Protein AF-A0A656JN24-F1 (afdb_monomer_lite)

Sequence (278 aa):
GPDAAATFRAQRTQPPQVQRGPAQLLDYTSVTLDRSLAAYKAGDREQAYDLSVAAYLEGFELVESSLDNVDANVRKDTEKSLMAYRQSLQDSLPIPQVEQKLGVAKAKLKESTGLLGSDGLSLSLSYISGLLILLREGLEAILVLAAILAFLRNTGQQSAVRSVNVGWGLALLAGLGTWALAAYVIDVSGAQRELLEGATALFASVMVLWLGVWMHDRRHAAAWQDYVKSSLVGGGGRFGFAVLAFFSVYRELFEVILFYETLWLQAGPAGHNAVLAG

Organism: NCBI:txid1194405

Radius of gyration: 29.92 Å; chains: 1; bounding box: 68×41×82 Å

InterPro domains:
  IPR004923 Iron permease FTR1/Fip1/EfeU [PF03239] (131-259)
  IPR004923 Iron permease FTR1/Fip1/EfeU [PTHR31632] (129-270)

Secondary structure (DSSP, 8-state):
-HHHHHHHHHTTSS-------HHHHHHHHHHHHHHHHHHHHTT-HHHHHHHHHHHIIIIIHHHHHHHHHHHHHHHHHHHHHHHHHHHHHHTT--HHHHHHHHHHHHHHHHHHHHHHS-THHHHHHHHHHHHHHHHHHHHHHHHHHHHHHHHHHHTT-HHHHHHHHHHHHHHHHHHHHHHHHHHHHHTS-TTTHHHHHHHHHHHHHHHHHHHHHHHHHTT-HHHHHHHHHHHHHSS-HHHHHHHHHHHHHHHHHHHHHHHHHHHHHHHHHHHHHHHTT-

pLDDT: mean 72.73, std 16.94, range [36.62, 96.69]

Structure (mmCIF, N/CA/C/O backbone):
data_AF-A0A656JN24-F1
#
_entry.id   AF-A0A656JN24-F1
#
loop_
_atom_site.group_PDB
_atom_site.id
_atom_site.type_symbol
_atom_site.label_atom_id
_atom_site.label_alt_id
_atom_site.label_comp_id
_atom_site.label_asym_id
_atom_site.label_entity_id
_atom_site.label_seq_id
_atom_site.pdbx_PDB_ins_code
_atom_site.Cartn_x
_atom_site.Cartn_y
_atom_site.Cartn_z
_atom_site.occupancy
_atom_site.B_iso_or_equiv
_atom_site.auth_seq_id
_atom_site.auth_comp_id
_atom_site.auth_asym_id
_atom_site.auth_atom_id
_atom_site.pdbx_PDB_model_num
ATOM 1 N N . GLY A 1 1 ? -23.419 -16.699 -32.968 1.00 53.28 1 GLY A N 1
ATOM 2 C CA . GLY A 1 1 ? -24.595 -15.888 -33.342 1.00 53.28 1 GLY A CA 1
ATOM 3 C C . GLY A 1 1 ? -24.198 -14.431 -33.515 1.00 53.28 1 GLY A C 1
ATOM 4 O O . GLY A 1 1 ? -23.121 -14.073 -33.042 1.00 53.28 1 GLY A O 1
ATOM 5 N N . PRO A 1 2 ? -25.023 -13.609 -34.183 1.00 59.53 2 PRO A N 1
ATOM 6 C CA . PRO A 1 2 ? -24.749 -12.184 -34.412 1.00 59.53 2 PRO A CA 1
ATOM 7 C C . PRO A 1 2 ? -24.470 -11.404 -33.113 1.00 59.53 2 PRO A C 1
ATOM 9 O O . PRO A 1 2 ? -23.595 -10.541 -33.116 1.00 59.53 2 PRO A O 1
ATOM 12 N N . ASP A 1 3 ? -25.077 -11.805 -31.991 1.00 54.97 3 ASP A N 1
ATOM 13 C CA . ASP A 1 3 ? -24.826 -11.217 -30.664 1.00 54.97 3 ASP A CA 1
ATOM 14 C C . ASP A 1 3 ? -23.417 -11.503 -30.126 1.00 54.97 3 ASP A C 1
ATOM 16 O O . ASP A 1 3 ? -22.762 -10.609 -29.597 1.00 54.97 3 ASP A O 1
ATOM 20 N N . ALA A 1 4 ? -22.882 -12.706 -30.363 1.00 54.09 4 ALA A N 1
ATOM 21 C CA . ALA A 1 4 ? -21.515 -13.064 -29.972 1.00 54.09 4 ALA A CA 1
ATOM 22 C C . ALA A 1 4 ? -20.458 -12.269 -30.766 1.00 54.09 4 ALA A C 1
ATOM 24 O O . ALA A 1 4 ? -19.381 -11.961 -30.261 1.00 54.09 4 ALA A O 1
ATOM 25 N N . ALA A 1 5 ? -20.772 -11.900 -32.013 1.00 55.66 5 ALA A N 1
ATOM 26 C CA . ALA A 1 5 ? -19.913 -11.060 -32.848 1.00 55.66 5 ALA A CA 1
ATOM 27 C C . ALA A 1 5 ? -20.020 -9.562 -32.500 1.00 55.66 5 ALA A C 1
ATOM 29 O O . ALA A 1 5 ? -19.140 -8.780 -32.877 1.00 55.66 5 ALA A O 1
ATOM 30 N N . ALA A 1 6 ? -21.090 -9.146 -31.815 1.00 58.38 6 ALA A N 1
ATOM 31 C CA . ALA A 1 6 ? -21.261 -7.795 -31.289 1.00 58.38 6 ALA A CA 1
ATOM 32 C C . ALA A 1 6 ? -20.510 -7.621 -29.958 1.00 58.38 6 ALA A C 1
ATOM 34 O O . ALA A 1 6 ? -19.746 -6.666 -29.821 1.00 58.38 6 ALA A O 1
ATOM 35 N N . THR A 1 7 ? -20.603 -8.589 -29.037 1.00 57.22 7 THR A N 1
ATOM 36 C CA . THR A 1 7 ? -19.807 -8.608 -27.794 1.00 57.22 7 THR A CA 1
ATOM 37 C C . THR A 1 7 ? -18.305 -8.693 -28.068 1.00 57.22 7 THR A C 1
ATOM 39 O O . THR A 1 7 ? -17.522 -7.995 -27.429 1.00 57.22 7 THR A O 1
ATOM 42 N N . PHE A 1 8 ? -17.890 -9.465 -29.078 1.00 54.75 8 PHE A N 1
ATOM 43 C CA . PHE A 1 8 ? -16.479 -9.565 -29.472 1.00 54.75 8 PHE A CA 1
ATOM 44 C C . PHE A 1 8 ? -15.935 -8.277 -30.123 1.00 54.75 8 PHE A C 1
ATOM 46 O O . PHE A 1 8 ? -14.749 -7.974 -30.013 1.00 54.75 8 PHE A O 1
ATOM 53 N N . ARG A 1 9 ? -16.791 -7.481 -30.785 1.00 58.03 9 ARG A N 1
ATOM 54 C CA . ARG A 1 9 ? -16.420 -6.150 -31.306 1.00 58.03 9 ARG A CA 1
ATOM 55 C C . ARG A 1 9 ? -16.372 -5.091 -30.205 1.00 58.03 9 ARG A C 1
ATOM 57 O O . ARG A 1 9 ? -15.434 -4.303 -30.203 1.00 58.03 9 ARG A O 1
ATOM 64 N N . ALA A 1 10 ? -17.302 -5.127 -29.250 1.00 54.69 10 ALA A N 1
ATOM 65 C CA . ALA A 1 10 ? -17.302 -4.237 -28.087 1.00 54.69 10 ALA A CA 1
ATOM 66 C C . ALA A 1 10 ? -16.058 -4.431 -27.194 1.00 54.69 10 ALA A C 1
ATOM 68 O O . ALA A 1 10 ? -15.496 -3.457 -26.700 1.00 54.69 10 ALA A O 1
ATOM 69 N N . GLN A 1 11 ? -15.562 -5.669 -27.063 1.00 50.88 11 GLN A N 1
ATOM 70 C CA . GLN A 1 11 ? -14.307 -5.972 -26.356 1.00 50.88 11 GLN A CA 1
ATOM 71 C C . GLN A 1 11 ? -13.037 -5.519 -27.101 1.00 50.88 11 GLN A C 1
ATOM 73 O O . GLN A 1 11 ? -11.986 -5.393 -26.484 1.00 50.88 11 GLN A O 1
ATOM 78 N N . ARG A 1 12 ? -13.102 -5.260 -28.415 1.00 53.75 12 ARG A N 1
ATOM 79 C CA . ARG A 1 12 ? -11.956 -4.764 -29.205 1.00 53.75 12 ARG A CA 1
ATOM 80 C C . ARG A 1 12 ? -11.854 -3.240 -29.252 1.0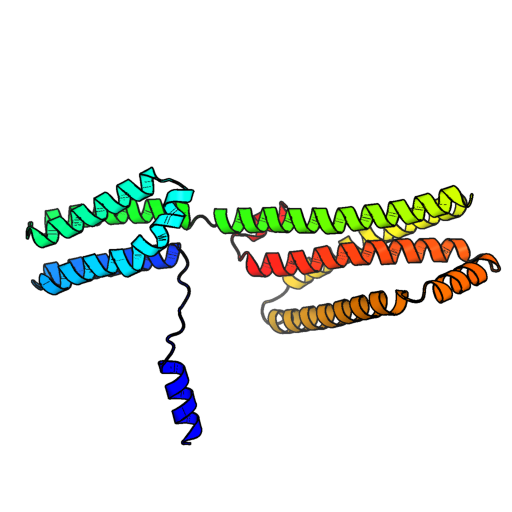0 53.75 12 ARG A C 1
ATOM 82 O O . ARG A 1 12 ? -10.783 -2.724 -29.547 1.00 53.75 12 ARG A O 1
ATOM 89 N N . THR A 1 13 ? -12.944 -2.522 -28.981 1.00 46.09 13 THR A N 1
ATOM 90 C CA . THR A 1 13 ? -12.983 -1.048 -29.001 1.00 46.09 13 THR A CA 1
ATOM 9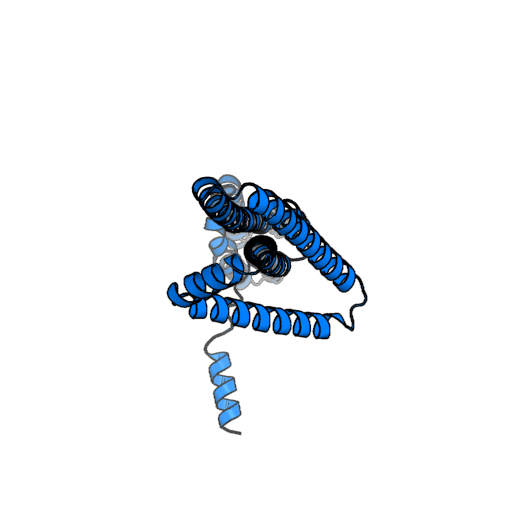1 C C . THR A 1 13 ? -12.461 -0.394 -27.724 1.00 46.09 13 THR A C 1
ATOM 93 O O . THR A 1 13 ? -12.215 0.807 -27.711 1.00 46.09 13 THR A O 1
ATOM 96 N N . GLN A 1 14 ? -12.253 -1.174 -26.665 1.00 46.44 14 GLN A N 1
ATOM 97 C CA . GLN A 1 14 ? -11.514 -0.766 -25.477 1.00 46.44 14 GLN A CA 1
ATOM 98 C C . GLN A 1 14 ? -10.500 -1.873 -25.197 1.00 46.44 1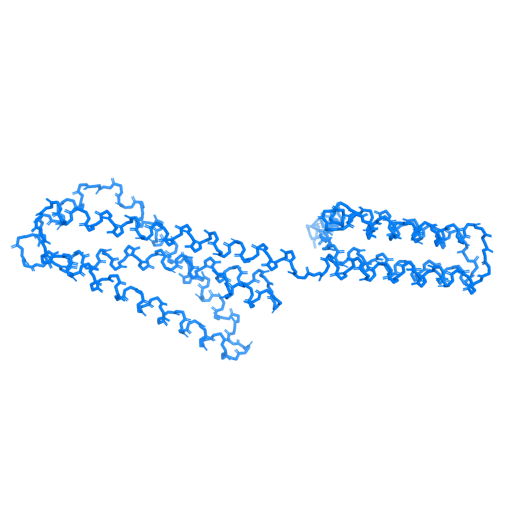4 GLN A C 1
ATOM 100 O O . GLN A 1 14 ? -10.871 -2.866 -24.568 1.00 46.44 14 GLN A O 1
ATOM 105 N N . PRO A 1 15 ? -9.250 -1.778 -25.696 1.00 40.03 15 PRO A N 1
ATOM 106 C CA . PRO A 1 15 ? -8.214 -2.661 -25.187 1.00 40.03 15 PRO A CA 1
ATOM 107 C C . PRO A 1 15 ? -8.239 -2.519 -23.661 1.00 40.03 15 PRO A C 1
ATOM 109 O O . PRO A 1 15 ? -8.330 -1.381 -23.187 1.00 40.03 15 PRO A O 1
ATOM 112 N N . PRO A 1 16 ? -8.227 -3.620 -22.885 1.00 36.62 16 PRO A N 1
ATOM 113 C CA . PRO A 1 16 ? -8.064 -3.507 -21.450 1.00 36.62 16 PRO A CA 1
ATOM 114 C C . PRO A 1 16 ? -6.806 -2.671 -21.256 1.00 36.62 16 PRO A C 1
ATOM 116 O O . PRO A 1 16 ? -5.714 -3.084 -21.650 1.00 36.62 16 PRO A O 1
ATOM 119 N N . GLN A 1 17 ? -6.979 -1.452 -20.749 1.00 41.25 17 GLN A N 1
ATOM 120 C CA . GLN A 1 17 ? -5.891 -0.664 -20.208 1.00 41.25 17 GLN A CA 1
ATOM 121 C C . GLN A 1 17 ? -5.408 -1.493 -19.028 1.00 41.25 17 GLN A C 1
ATOM 123 O O . GLN A 1 17 ? -5.900 -1.356 -17.912 1.00 41.25 17 GLN A O 1
ATOM 128 N N . VAL A 1 18 ? -4.534 -2.459 -19.314 1.00 41.84 18 VAL A N 1
ATOM 129 C CA . VAL A 1 18 ? -3.740 -3.137 -18.309 1.00 41.84 18 VAL A CA 1
ATOM 130 C C . VAL A 1 18 ? -2.998 -1.982 -17.672 1.00 41.84 18 VAL A C 1
ATOM 132 O O . VAL A 1 18 ? -2.089 -1.431 -18.291 1.00 41.84 18 VAL A O 1
ATOM 135 N N . GLN A 1 19 ? -3.488 -1.522 -16.521 1.00 47.41 19 GLN A N 1
ATOM 136 C CA . GLN A 1 19 ? -2.814 -0.529 -15.704 1.00 47.41 19 GLN A CA 1
ATOM 137 C C . GLN A 1 19 ? -1.487 -1.171 -15.334 1.00 47.41 19 GLN A C 1
ATOM 139 O O . GLN A 1 19 ? -1.395 -1.965 -14.400 1.00 47.41 19 GLN A O 1
ATOM 144 N N . ARG A 1 20 ? -0.480 -0.937 -16.173 1.00 56.41 20 ARG A N 1
ATOM 145 C CA . ARG A 1 20 ? 0.857 -1.451 -15.954 1.00 56.41 20 ARG A CA 1
ATOM 146 C C . ARG A 1 20 ? 1.366 -0.718 -14.731 1.00 56.41 20 ARG A C 1
ATOM 148 O O . ARG A 1 20 ? 1.467 0.507 -14.744 1.00 56.41 20 ARG A O 1
ATOM 155 N N . GLY A 1 21 ? 1.647 -1.463 -13.668 1.00 66.81 21 GLY A N 1
ATOM 156 C CA . GLY A 1 21 ? 2.309 -0.887 -12.505 1.00 66.81 21 GLY A CA 1
ATOM 157 C C . GLY A 1 21 ? 3.652 -0.257 -12.912 1.00 66.81 21 GLY A C 1
ATOM 158 O O . GLY A 1 21 ? 4.212 -0.636 -13.947 1.00 66.81 21 GLY A O 1
ATOM 159 N N . PRO A 1 22 ? 4.219 0.653 -12.105 1.00 74.00 22 PRO A N 1
ATOM 160 C CA . PRO A 1 22 ? 5.473 1.332 -12.436 1.00 74.00 22 PRO A CA 1
ATOM 161 C C . PRO A 1 22 ? 6.617 0.373 -12.810 1.00 74.00 22 PRO A C 1
ATOM 163 O O . PRO A 1 22 ? 7.353 0.614 -13.764 1.00 74.00 22 PRO A O 1
ATOM 166 N N . ALA A 1 23 ? 6.709 -0.780 -12.138 1.00 74.94 23 ALA A N 1
ATOM 167 C CA . ALA A 1 23 ? 7.675 -1.828 -12.468 1.00 74.94 23 ALA A CA 1
ATOM 168 C C . ALA A 1 23 ? 7.433 -2.473 -13.849 1.00 74.94 23 ALA A C 1
ATOM 170 O O . ALA A 1 23 ? 8.383 -2.745 -14.578 1.00 74.94 23 ALA A O 1
ATOM 171 N N . GLN A 1 24 ? 6.173 -2.680 -14.245 1.00 78.88 24 GLN A N 1
ATOM 172 C CA . GLN A 1 24 ? 5.823 -3.241 -15.557 1.00 78.88 24 GLN A CA 1
ATOM 173 C C . GLN A 1 24 ? 6.081 -2.242 -16.696 1.00 78.88 24 GLN A C 1
ATOM 175 O O . GLN A 1 24 ? 6.418 -2.648 -17.806 1.00 78.88 24 GLN A O 1
ATOM 180 N N . LEU A 1 25 ? 5.944 -0.938 -16.435 1.00 85.00 25 LEU A N 1
ATOM 181 C CA . LEU A 1 25 ? 6.285 0.127 -17.386 1.00 85.00 25 LEU A CA 1
ATOM 182 C C . LEU A 1 25 ? 7.802 0.227 -17.609 1.00 85.00 25 LEU A C 1
ATOM 184 O O . LEU A 1 25 ? 8.261 0.356 -18.748 1.00 85.00 25 LEU A O 1
ATOM 188 N N . LEU A 1 26 ? 8.592 0.089 -16.542 1.00 88.38 26 LEU A N 1
ATOM 189 C CA . LEU A 1 26 ? 10.053 0.031 -16.631 1.00 88.38 26 LEU A CA 1
ATOM 190 C C . LEU A 1 26 ? 10.547 -1.250 -17.322 1.00 88.38 26 LEU A C 1
ATOM 192 O O . LEU A 1 26 ? 11.466 -1.185 -18.142 1.00 88.38 26 LEU A O 1
ATOM 196 N N . ASP A 1 27 ? 9.908 -2.394 -17.068 1.00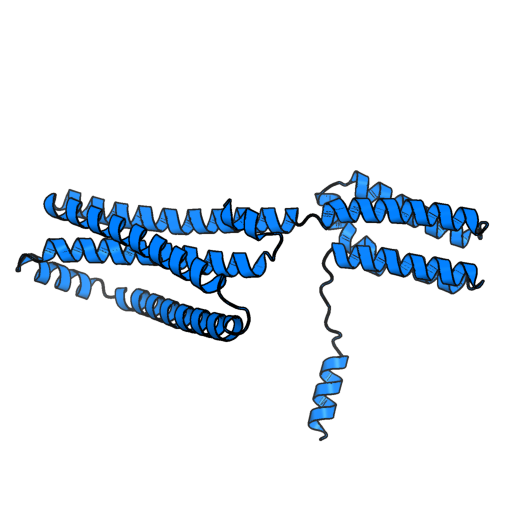 86.75 27 ASP A N 1
ATOM 197 C CA . ASP A 1 27 ? 10.196 -3.644 -17.782 1.00 86.75 27 ASP A CA 1
ATOM 198 C C . ASP A 1 27 ? 9.865 -3.528 -19.279 1.00 86.75 27 ASP A C 1
ATOM 200 O O . ASP A 1 27 ? 10.704 -3.826 -20.132 1.00 86.75 27 ASP A O 1
ATOM 204 N N . TYR A 1 28 ? 8.697 -2.964 -19.615 1.00 88.88 28 TYR A N 1
ATOM 205 C CA . TYR A 1 28 ? 8.325 -2.652 -20.998 1.00 88.88 28 TYR A CA 1
ATOM 206 C C . TYR A 1 28 ? 9.366 -1.761 -21.689 1.00 88.88 28 TYR A C 1
ATOM 208 O O . TYR A 1 28 ? 9.756 -2.036 -22.828 1.00 88.88 28 TYR A O 1
ATOM 216 N N . THR A 1 29 ? 9.855 -0.731 -20.993 1.00 93.50 29 THR A N 1
ATOM 217 C CA . THR A 1 29 ? 10.916 0.155 -21.492 1.00 93.50 29 THR A CA 1
ATOM 218 C C . THR A 1 29 ? 12.174 -0.649 -21.820 1.00 93.50 29 THR A C 1
ATOM 220 O O . THR A 1 29 ? 12.682 -0.583 -22.937 1.00 93.50 29 THR A O 1
ATOM 223 N N . SER A 1 30 ? 12.649 -1.464 -20.873 1.00 93.50 30 SER A N 1
ATOM 224 C CA . SER A 1 30 ? 13.850 -2.294 -21.021 1.00 93.50 30 SER A CA 1
ATOM 225 C C . SER A 1 30 ? 13.754 -3.254 -22.216 1.00 93.50 30 SER A C 1
ATOM 227 O O . SER A 1 30 ? 14.655 -3.291 -23.058 1.00 93.50 30 SER A O 1
ATOM 229 N N . VAL A 1 31 ? 12.633 -3.971 -22.344 1.00 93.31 31 VAL A N 1
ATOM 230 C CA . VAL A 1 31 ? 12.389 -4.924 -23.442 1.00 93.31 31 VAL A CA 1
ATOM 231 C C . VAL A 1 31 ? 12.307 -4.218 -24.796 1.00 93.31 31 VAL A C 1
ATOM 233 O O . VAL A 1 31 ? 12.819 -4.720 -25.800 1.00 93.31 31 VAL A O 1
ATOM 236 N N . THR A 1 32 ? 11.674 -3.047 -24.852 1.00 93.31 32 THR A N 1
ATOM 237 C CA . THR A 1 32 ? 11.525 -2.288 -26.102 1.00 93.31 32 THR A CA 1
ATOM 238 C C . THR A 1 32 ? 12.869 -1.735 -26.578 1.00 93.31 32 THR A C 1
ATOM 240 O O . THR A 1 32 ? 13.158 -1.767 -27.776 1.00 93.31 32 THR A O 1
ATOM 243 N N . LEU A 1 33 ? 13.751 -1.334 -25.658 1.00 95.75 33 LEU A N 1
ATOM 244 C CA . LEU A 1 33 ? 15.115 -0.927 -25.998 1.00 95.75 33 LEU A CA 1
ATOM 245 C C . LEU A 1 33 ? 15.979 -2.090 -26.522 1.00 95.75 33 LEU A C 1
ATOM 247 O O . LEU A 1 33 ? 16.803 -1.887 -27.415 1.00 95.75 33 LEU A O 1
ATOM 251 N N . ASP A 1 34 ? 15.770 -3.317 -26.035 1.00 95.88 34 ASP A N 1
ATOM 252 C CA . ASP A 1 34 ? 16.443 -4.499 -26.593 1.00 95.88 34 ASP A CA 1
ATOM 253 C C . ASP A 1 34 ? 16.011 -4.756 -28.047 1.00 95.88 34 ASP A C 1
ATOM 255 O O . ASP A 1 34 ? 16.847 -5.067 -28.902 1.00 95.88 34 ASP A O 1
ATOM 259 N N . ARG A 1 35 ? 14.721 -4.555 -28.361 1.00 95.12 35 ARG A N 1
ATOM 260 C CA . ARG A 1 35 ? 14.211 -4.622 -29.744 1.00 95.12 35 ARG A CA 1
ATOM 261 C C . ARG A 1 35 ? 14.795 -3.514 -30.617 1.00 95.12 35 ARG A C 1
ATOM 263 O O . ARG A 1 35 ? 15.192 -3.790 -31.745 1.00 95.12 35 ARG A O 1
ATOM 270 N N . SER A 1 36 ? 14.905 -2.297 -30.081 1.00 95.94 36 SER A N 1
ATOM 271 C CA . SER A 1 36 ? 15.560 -1.163 -30.747 1.00 95.94 36 SER A CA 1
ATOM 272 C C . SER A 1 36 ? 16.998 -1.506 -31.155 1.00 95.94 36 SER A C 1
ATOM 274 O O . SER A 1 36 ? 17.385 -1.332 -32.310 1.00 95.94 36 SER A O 1
ATOM 276 N N . LEU A 1 37 ? 17.791 -2.085 -30.245 1.00 95.75 37 LEU A N 1
ATOM 277 C CA . LEU A 1 37 ? 19.155 -2.514 -30.564 1.00 95.75 37 LEU A CA 1
ATOM 278 C C . LEU A 1 37 ? 19.190 -3.649 -31.597 1.00 95.75 37 LEU A C 1
ATOM 280 O O . LEU A 1 37 ? 20.076 -3.666 -32.452 1.00 95.75 37 LEU A O 1
ATOM 284 N N . ALA A 1 38 ? 18.257 -4.599 -31.528 1.00 95.62 38 ALA A N 1
ATOM 285 C CA . ALA A 1 38 ? 18.168 -5.680 -32.506 1.00 95.62 38 ALA A CA 1
ATOM 286 C C . ALA A 1 38 ? 17.874 -5.149 -33.922 1.00 95.62 38 ALA A C 1
ATOM 288 O O . ALA A 1 38 ? 18.559 -5.549 -34.864 1.00 95.62 38 ALA A O 1
ATOM 289 N N . ALA A 1 39 ? 16.936 -4.205 -34.059 1.00 94.19 39 ALA A N 1
ATOM 290 C CA . ALA A 1 39 ? 16.648 -3.522 -35.323 1.00 94.19 39 ALA A CA 1
ATOM 291 C C . ALA A 1 39 ? 17.882 -2.764 -35.845 1.00 94.19 39 ALA A C 1
ATOM 293 O O . ALA A 1 39 ? 18.264 -2.913 -37.006 1.00 94.19 39 ALA A O 1
ATOM 294 N N . TYR A 1 40 ? 18.599 -2.067 -34.956 1.00 93.69 40 TYR A N 1
ATOM 295 C CA . TYR A 1 40 ? 19.824 -1.350 -35.316 1.00 93.69 40 TYR A CA 1
ATOM 296 C C . TYR A 1 40 ? 20.916 -2.290 -35.854 1.00 93.69 40 TYR A C 1
ATOM 298 O O . TYR A 1 40 ? 21.569 -1.989 -36.854 1.00 93.69 40 TYR A O 1
ATOM 306 N N . LYS A 1 41 ? 21.091 -3.464 -35.231 1.00 93.50 41 LYS A N 1
ATOM 307 C CA . LYS A 1 41 ? 22.024 -4.510 -35.691 1.00 93.50 41 LYS A CA 1
ATOM 308 C C . LYS A 1 41 ? 21.608 -5.142 -37.017 1.00 93.50 41 LYS A C 1
ATOM 310 O O . LYS A 1 41 ? 22.477 -5.543 -37.785 1.00 93.50 41 LYS A O 1
ATOM 315 N N . ALA A 1 42 ? 20.306 -5.227 -37.282 1.00 93.81 42 ALA A N 1
ATOM 316 C CA . ALA A 1 42 ? 19.764 -5.697 -38.555 1.00 93.81 42 ALA A CA 1
ATOM 317 C C . ALA A 1 42 ? 19.912 -4.663 -39.690 1.00 93.81 42 ALA A C 1
ATOM 319 O O . ALA A 1 42 ? 19.627 -4.978 -40.843 1.00 93.81 42 ALA A O 1
ATOM 320 N N . GLY A 1 43 ? 20.379 -3.447 -39.381 1.00 91.62 43 GLY A N 1
ATOM 321 C CA . GLY A 1 43 ? 20.531 -2.350 -40.335 1.00 91.62 43 GLY A CA 1
ATOM 322 C C . GLY A 1 43 ? 19.278 -1.486 -40.497 1.00 91.62 43 GLY A C 1
ATOM 323 O O . GLY A 1 43 ? 19.323 -0.507 -41.241 1.00 91.62 43 GLY A O 1
ATOM 324 N N . ASP A 1 44 ? 18.193 -1.797 -39.783 1.00 93.50 44 ASP A N 1
ATOM 325 C CA . ASP A 1 44 ? 16.950 -1.026 -39.795 1.00 93.50 44 ASP A CA 1
ATOM 326 C C . ASP A 1 44 ? 17.035 0.131 -38.787 1.00 93.50 44 ASP A C 1
ATOM 328 O O . ASP A 1 44 ? 16.702 0.012 -37.603 1.00 93.50 44 ASP A O 1
ATOM 332 N N . ARG A 1 45 ? 17.579 1.259 -39.257 1.00 90.50 45 ARG A N 1
ATOM 333 C CA . ARG A 1 45 ? 17.843 2.437 -38.416 1.00 90.50 45 ARG A CA 1
ATOM 334 C C . ARG A 1 45 ? 16.584 3.209 -38.041 1.00 90.50 45 ARG A C 1
ATOM 336 O O . ARG A 1 45 ? 16.546 3.779 -36.954 1.00 90.50 45 ARG A O 1
ATOM 343 N N . GLU A 1 46 ? 15.590 3.232 -38.922 1.00 91.31 46 GLU A N 1
ATOM 344 C CA . GLU A 1 46 ? 14.324 3.932 -38.691 1.00 91.31 46 GLU A CA 1
ATOM 345 C C . GLU A 1 46 ? 13.539 3.220 -37.588 1.00 91.31 46 GLU A C 1
ATOM 347 O O . GLU A 1 46 ? 13.241 3.818 -36.556 1.00 91.31 46 GLU A O 1
ATOM 352 N N . GLN A 1 47 ? 13.363 1.900 -37.717 1.00 92.25 47 GLN A N 1
ATOM 353 C CA . GLN A 1 47 ? 12.685 1.105 -36.697 1.00 92.25 47 GLN A CA 1
ATOM 354 C C . GLN A 1 47 ? 13.418 1.130 -35.349 1.00 92.25 47 GLN A C 1
ATOM 356 O O . GLN A 1 47 ? 12.776 1.180 -34.298 1.00 92.25 47 GLN A O 1
ATOM 361 N N . ALA A 1 48 ? 14.755 1.108 -35.349 1.00 92.44 48 ALA A N 1
ATOM 362 C CA . ALA A 1 48 ? 15.532 1.244 -34.119 1.00 92.44 48 ALA A CA 1
ATOM 363 C C . ALA A 1 48 ? 15.241 2.572 -33.408 1.00 92.44 48 ALA A C 1
ATOM 365 O O . ALA A 1 48 ? 14.975 2.600 -32.205 1.00 92.44 48 ALA A O 1
ATOM 366 N N . TYR A 1 49 ? 15.257 3.678 -34.154 1.00 93.75 49 TYR A N 1
ATOM 367 C CA . TYR A 1 49 ? 14.970 4.991 -33.595 1.00 93.75 49 TYR A CA 1
ATOM 368 C C . TYR A 1 49 ? 13.542 5.065 -33.040 1.00 93.75 49 TYR A C 1
ATOM 370 O O . TYR A 1 49 ? 13.371 5.447 -31.879 1.00 93.75 49 TYR A O 1
ATOM 378 N N . ASP A 1 50 ? 12.545 4.611 -33.799 1.00 94.00 50 ASP A N 1
ATOM 379 C CA . ASP A 1 50 ? 11.136 4.629 -33.391 1.00 94.00 50 ASP A CA 1
ATOM 380 C C . ASP A 1 50 ? 10.885 3.800 -32.129 1.00 94.00 50 ASP A C 1
ATOM 382 O O . ASP A 1 50 ? 10.222 4.259 -31.197 1.00 94.00 50 ASP A O 1
ATOM 386 N N . LEU A 1 51 ? 11.484 2.609 -32.031 1.00 92.75 51 LEU A N 1
ATOM 387 C CA . LEU A 1 51 ? 11.402 1.779 -30.827 1.00 92.75 51 LEU A CA 1
ATOM 388 C C . LEU A 1 51 ? 12.044 2.466 -29.612 1.00 92.75 51 LEU A C 1
ATOM 390 O O . LEU A 1 51 ? 11.526 2.361 -28.501 1.00 92.75 51 LEU A O 1
ATOM 394 N N . SER A 1 52 ? 13.140 3.209 -29.799 1.00 94.12 52 SER A N 1
ATOM 395 C CA . SER A 1 52 ? 13.763 3.987 -28.716 1.00 94.12 52 SER A CA 1
ATOM 396 C C . SER A 1 52 ? 12.903 5.175 -28.249 1.00 94.12 52 SER A C 1
ATOM 398 O O . SER A 1 52 ? 12.994 5.608 -27.094 1.00 94.12 52 SER A O 1
ATOM 400 N N . VAL A 1 53 ? 12.074 5.728 -29.138 1.00 94.56 53 VAL A N 1
ATOM 401 C CA . VAL A 1 53 ? 11.100 6.777 -28.812 1.00 94.56 53 VAL A CA 1
ATOM 402 C C . VAL A 1 53 ? 9.909 6.165 -28.080 1.00 94.56 53 VAL A C 1
ATOM 404 O O . VAL A 1 53 ? 9.571 6.634 -26.994 1.00 94.56 53 VAL A O 1
ATOM 407 N N . ALA A 1 54 ? 9.348 5.074 -28.605 1.00 92.56 54 ALA A N 1
ATOM 408 C CA . ALA A 1 54 ? 8.229 4.359 -27.997 1.00 92.56 54 ALA A CA 1
ATOM 409 C C . ALA A 1 54 ? 8.562 3.871 -26.580 1.00 92.56 54 ALA A C 1
ATOM 411 O O . ALA A 1 54 ? 7.778 4.080 -25.660 1.00 92.56 54 ALA A O 1
ATOM 412 N N . ALA A 1 55 ? 9.759 3.312 -26.367 1.00 91.44 55 ALA A N 1
ATOM 413 C CA . ALA A 1 55 ? 10.210 2.886 -25.041 1.00 91.44 55 ALA A CA 1
ATOM 414 C C . ALA A 1 55 ? 10.158 4.024 -24.003 1.00 91.44 55 ALA A C 1
ATOM 416 O O . ALA A 1 55 ? 9.833 3.794 -22.841 1.00 91.44 55 ALA A O 1
ATOM 417 N N . TYR A 1 56 ? 10.472 5.252 -24.418 1.00 93.19 56 TYR A N 1
ATOM 418 C CA . TYR A 1 56 ? 10.442 6.412 -23.535 1.00 93.19 56 TYR A CA 1
ATOM 419 C C . TYR A 1 56 ? 9.015 6.909 -23.297 1.00 93.19 56 TYR A C 1
ATOM 421 O O . TYR A 1 56 ? 8.606 6.972 -22.146 1.00 93.19 56 TYR A O 1
ATOM 429 N N . LEU A 1 57 ? 8.249 7.197 -24.354 1.00 90.50 57 LEU A N 1
ATOM 430 C CA . LEU A 1 57 ? 6.912 7.798 -24.231 1.00 90.50 57 LEU A CA 1
ATOM 431 C C . LEU A 1 57 ? 5.886 6.832 -23.618 1.00 90.50 57 LEU A C 1
ATOM 433 O O . LEU A 1 57 ? 5.102 7.182 -22.744 1.00 90.50 57 LEU A O 1
ATOM 437 N N . GLU A 1 58 ? 5.901 5.575 -24.059 1.00 88.00 58 GLU A N 1
ATOM 438 C CA . GLU A 1 58 ? 4.926 4.563 -23.632 1.00 88.00 58 GLU A CA 1
ATOM 439 C C . GLU A 1 58 ? 5.381 3.772 -22.394 1.00 88.00 58 GLU A C 1
ATOM 441 O O . GLU A 1 58 ? 4.659 2.896 -21.909 1.00 88.00 58 GLU A O 1
ATOM 446 N N . GLY A 1 59 ? 6.586 4.045 -21.892 1.00 88.44 59 GLY A N 1
ATOM 447 C CA . GLY A 1 59 ? 7.181 3.350 -20.755 1.00 88.44 59 GLY A CA 1
ATOM 448 C C . GLY A 1 59 ? 7.662 4.312 -19.677 1.00 88.44 59 GLY A C 1
ATOM 449 O O . GLY A 1 59 ? 7.001 4.478 -18.653 1.00 88.44 59 GLY A O 1
ATOM 450 N N . PHE A 1 60 ? 8.826 4.922 -19.895 1.00 91.56 60 PHE A N 1
ATOM 451 C CA . PHE A 1 60 ? 9.510 5.729 -18.882 1.00 91.56 60 PHE A CA 1
ATOM 452 C C . PHE A 1 60 ? 8.770 7.028 -18.507 1.00 91.56 60 PHE A C 1
ATOM 454 O O . PHE A 1 60 ? 8.669 7.334 -17.323 1.00 91.56 60 PHE A O 1
ATOM 461 N N . GLU A 1 61 ? 8.202 7.756 -19.472 1.00 89.62 61 GLU A N 1
ATOM 462 C CA . GLU A 1 61 ? 7.492 9.029 -19.246 1.00 89.62 61 GLU A CA 1
ATOM 463 C C . GLU A 1 61 ? 6.345 8.867 -18.234 1.00 89.62 61 GLU A C 1
ATOM 465 O O . GLU A 1 61 ? 6.184 9.664 -17.309 1.00 89.62 61 GLU A O 1
ATOM 470 N N . LEU A 1 62 ? 5.598 7.764 -18.339 1.00 86.06 62 LEU A N 1
ATOM 471 C CA . LEU A 1 62 ? 4.475 7.442 -17.452 1.00 86.06 62 LEU A CA 1
ATOM 472 C C . LEU A 1 62 ? 4.893 7.222 -15.989 1.00 86.06 62 LEU A C 1
ATOM 474 O O . LEU A 1 62 ? 4.053 7.336 -15.096 1.00 86.06 62 LEU A O 1
ATOM 478 N N . VAL A 1 63 ? 6.167 6.908 -15.727 1.00 84.75 63 VAL A N 1
ATOM 479 C CA . VAL A 1 63 ? 6.693 6.693 -14.370 1.00 84.75 63 VAL A CA 1
ATOM 480 C C . VAL A 1 63 ? 7.558 7.843 -13.861 1.00 84.75 63 VAL A C 1
ATOM 482 O O . VAL A 1 63 ? 7.940 7.816 -12.691 1.00 84.75 63 VAL A O 1
ATOM 485 N N . GLU A 1 64 ? 7.832 8.872 -14.671 1.00 85.62 64 GLU A N 1
ATOM 486 C CA . GLU A 1 64 ? 8.683 10.001 -14.273 1.00 85.62 64 GLU A CA 1
ATOM 487 C C . GLU A 1 64 ? 8.164 10.695 -13.017 1.00 85.62 64 GLU A C 1
ATOM 489 O O . GLU A 1 64 ? 8.933 10.911 -12.088 1.00 85.62 64 GLU A O 1
ATOM 494 N N . SER A 1 65 ? 6.861 10.980 -12.949 1.00 81.62 65 SER A N 1
ATOM 495 C CA . SER A 1 65 ? 6.237 11.625 -11.784 1.00 81.62 65 SER A CA 1
ATOM 496 C C . SER A 1 65 ? 6.370 10.786 -10.511 1.00 81.62 65 SER A C 1
ATOM 498 O O . SER A 1 65 ? 6.644 11.311 -9.434 1.00 81.62 65 SER A O 1
ATOM 500 N N . SER A 1 66 ? 6.219 9.466 -10.640 1.00 79.00 66 SER A N 1
ATOM 501 C CA . SER A 1 66 ? 6.372 8.530 -9.525 1.00 79.00 66 SER A CA 1
ATOM 502 C C . SER A 1 66 ? 7.821 8.486 -9.049 1.00 79.00 66 SER A C 1
ATOM 504 O O . SER A 1 66 ? 8.077 8.461 -7.849 1.00 79.00 66 SER A O 1
ATOM 506 N N . LEU A 1 67 ? 8.767 8.508 -9.987 1.00 82.56 67 LEU A N 1
ATOM 507 C CA . LEU A 1 67 ? 10.195 8.484 -9.706 1.00 82.56 67 LEU A CA 1
ATOM 508 C C . LEU A 1 67 ? 10.673 9.818 -9.114 1.00 82.56 67 LEU A C 1
ATOM 510 O O . LEU A 1 67 ? 11.494 9.808 -8.209 1.00 82.56 67 LEU A O 1
ATOM 514 N N . ASP A 1 68 ? 10.110 10.947 -9.551 1.00 82.44 68 ASP A N 1
ATOM 515 C CA . ASP A 1 68 ? 10.426 12.285 -9.036 1.00 82.44 68 ASP A CA 1
ATOM 516 C C . ASP A 1 68 ? 10.027 12.456 -7.566 1.00 82.44 68 ASP A C 1
ATOM 518 O O . ASP A 1 68 ? 10.738 13.100 -6.797 1.00 82.44 68 ASP A O 1
ATOM 522 N N . ASN A 1 69 ? 8.921 11.821 -7.166 1.00 78.06 69 ASN A N 1
ATOM 523 C CA . ASN A 1 69 ? 8.465 11.794 -5.777 1.00 78.06 69 ASN A CA 1
ATOM 524 C C . ASN A 1 69 ? 9.385 10.974 -4.857 1.00 78.06 69 ASN A C 1
ATOM 526 O O . ASN A 1 69 ? 9.378 11.197 -3.648 1.00 78.06 69 ASN A O 1
ATOM 530 N N . VAL A 1 70 ? 10.143 10.018 -5.407 1.00 81.12 70 VAL A N 1
ATOM 531 C CA . VAL A 1 70 ? 11.052 9.151 -4.641 1.00 81.12 70 VAL A CA 1
ATOM 532 C C . VAL A 1 70 ? 12.482 9.688 -4.686 1.00 81.12 70 VAL A C 1
ATOM 534 O O . VAL A 1 70 ? 13.079 9.933 -3.641 1.00 81.12 70 VAL A O 1
ATOM 537 N N . ASP A 1 71 ? 13.027 9.886 -5.887 1.00 83.31 71 ASP A N 1
ATOM 538 C CA . ASP A 1 71 ? 14.349 10.460 -6.122 1.00 83.31 71 ASP A CA 1
ATOM 539 C C . ASP A 1 71 ? 14.419 11.165 -7.493 1.00 83.31 71 ASP A C 1
ATOM 541 O O . ASP A 1 71 ? 14.608 10.559 -8.556 1.00 83.31 71 ASP A O 1
ATOM 545 N N . ALA A 1 72 ? 14.333 12.496 -7.453 1.00 88.31 72 ALA A N 1
ATOM 546 C CA . ALA A 1 72 ? 14.422 13.354 -8.630 1.00 88.31 72 ALA A CA 1
ATOM 547 C C . ALA A 1 72 ? 15.777 13.278 -9.364 1.00 88.31 72 ALA A C 1
ATOM 549 O O . ALA A 1 72 ? 15.841 13.566 -10.563 1.00 88.31 72 ALA A O 1
ATOM 550 N N . ASN A 1 73 ? 16.870 12.910 -8.684 1.00 90.56 73 ASN A N 1
ATOM 551 C CA . ASN A 1 73 ? 18.176 12.759 -9.328 1.00 90.56 73 ASN A CA 1
ATOM 552 C C . ASN A 1 73 ? 18.222 11.473 -10.153 1.00 90.56 73 ASN A C 1
ATOM 554 O O . ASN A 1 73 ? 18.666 11.507 -11.300 1.00 90.56 73 ASN A O 1
ATOM 558 N N . VAL A 1 74 ? 17.697 10.365 -9.620 1.00 89.88 74 VAL A N 1
ATOM 559 C CA . VAL A 1 74 ? 17.638 9.086 -10.350 1.00 89.88 74 VAL A CA 1
ATOM 560 C C . VAL A 1 74 ? 16.748 9.196 -11.585 1.00 89.88 74 VAL A C 1
ATOM 562 O O . VAL A 1 74 ? 17.114 8.690 -12.652 1.00 89.88 74 VAL A O 1
ATOM 565 N N . ARG A 1 75 ? 15.635 9.933 -11.493 1.00 92.88 75 ARG A N 1
ATOM 566 C CA . ARG A 1 75 ? 14.791 10.257 -12.652 1.00 92.88 75 ARG A CA 1
ATOM 567 C C . ARG A 1 75 ? 15.578 10.973 -13.749 1.00 92.88 75 ARG A C 1
ATOM 569 O O . ARG A 1 75 ? 15.623 10.486 -14.878 1.00 92.88 75 ARG A O 1
ATOM 576 N N . LYS A 1 76 ? 16.258 12.074 -13.413 1.00 93.94 76 LYS A N 1
ATOM 577 C CA . LYS A 1 76 ? 17.054 12.866 -14.371 1.00 93.94 76 LYS A CA 1
ATOM 578 C C . LYS A 1 76 ? 18.217 12.076 -14.976 1.00 93.94 76 LYS A C 1
ATOM 580 O O . LYS A 1 76 ? 18.480 12.180 -16.173 1.00 93.94 76 LYS A O 1
ATOM 585 N N . ASP A 1 77 ? 18.912 11.275 -14.173 1.00 94.94 77 ASP A N 1
ATOM 586 C CA . ASP A 1 77 ? 20.019 10.434 -14.640 1.00 94.94 77 ASP A CA 1
ATOM 587 C C . ASP A 1 77 ? 19.550 9.354 -15.623 1.00 94.94 77 ASP A C 1
ATOM 589 O O . ASP A 1 77 ? 20.237 9.050 -16.608 1.00 94.94 77 ASP A O 1
ATOM 593 N N . THR A 1 78 ? 18.376 8.776 -15.364 1.00 94.75 78 THR A N 1
ATOM 594 C CA . THR A 1 78 ? 17.775 7.753 -16.224 1.00 94.75 78 THR A CA 1
ATOM 595 C C . THR A 1 78 ? 17.309 8.358 -17.542 1.00 94.75 78 THR A C 1
ATOM 597 O O . THR A 1 78 ? 17.691 7.859 -18.602 1.00 94.75 78 THR A O 1
ATOM 600 N N . GLU A 1 79 ? 16.599 9.488 -17.491 1.00 95.81 79 GLU A N 1
ATOM 601 C CA . GLU A 1 79 ? 16.188 10.274 -18.662 1.00 95.81 79 GLU A CA 1
ATOM 602 C C . GLU A 1 79 ? 17.395 10.613 -19.552 1.00 95.81 79 GLU A C 1
ATOM 604 O O . GLU A 1 79 ? 17.428 10.285 -20.742 1.00 95.81 79 GLU A O 1
ATOM 609 N N . LYS A 1 80 ? 18.453 11.171 -18.953 1.00 96.69 80 LYS A N 1
ATOM 610 C CA . LYS A 1 80 ? 19.692 11.524 -19.657 1.00 96.69 80 LYS A CA 1
ATOM 611 C C . LYS A 1 80 ? 20.345 10.316 -20.330 1.00 96.69 80 LYS A C 1
ATOM 613 O O . LYS A 1 80 ? 20.866 10.432 -21.440 1.00 96.69 80 LYS A O 1
ATOM 618 N N . SER A 1 81 ? 20.333 9.156 -19.675 1.00 96.31 81 SER A N 1
ATOM 619 C CA . SER A 1 81 ? 20.914 7.925 -20.221 1.00 96.31 81 SER A CA 1
ATOM 620 C C . SER A 1 81 ? 20.098 7.376 -21.398 1.00 96.31 81 SER A C 1
ATOM 622 O O . SER A 1 81 ? 20.683 6.946 -22.394 1.00 96.31 81 SER A O 1
ATOM 624 N N . LEU A 1 82 ? 18.765 7.452 -21.329 1.00 95.88 82 LEU A N 1
ATOM 625 C CA . LEU A 1 82 ? 17.863 7.081 -22.427 1.00 95.88 82 LEU A CA 1
ATOM 626 C C . LEU A 1 82 ? 18.030 8.006 -23.637 1.00 95.88 82 LEU A C 1
ATOM 628 O O . LEU A 1 82 ? 18.146 7.532 -24.768 1.00 95.88 82 LEU A O 1
ATOM 632 N N . MET A 1 83 ? 18.128 9.317 -23.403 1.00 95.56 83 MET A N 1
ATOM 633 C CA . MET A 1 83 ? 18.407 10.296 -24.457 1.00 95.56 83 MET A CA 1
ATOM 634 C C . MET A 1 83 ? 19.775 10.056 -25.106 1.00 95.56 83 MET A C 1
ATOM 636 O O . MET A 1 83 ? 19.887 10.089 -26.329 1.00 95.56 83 MET A O 1
ATOM 640 N N . ALA A 1 84 ? 20.810 9.748 -24.317 1.00 96.00 84 ALA A N 1
ATOM 641 C CA . ALA A 1 84 ? 22.139 9.441 -24.844 1.00 96.00 84 ALA A CA 1
ATOM 642 C C . ALA A 1 84 ? 22.155 8.171 -25.714 1.00 96.00 84 ALA A C 1
ATOM 644 O O . ALA A 1 84 ? 22.883 8.117 -26.706 1.00 96.00 84 ALA A O 1
ATOM 645 N N . TYR A 1 85 ? 21.356 7.157 -25.365 1.00 96.50 85 TYR A N 1
ATOM 646 C CA . TYR A 1 85 ? 21.158 5.984 -26.215 1.00 96.50 85 TYR A CA 1
ATOM 647 C C . TYR A 1 85 ? 20.444 6.351 -27.522 1.00 96.50 85 TYR A C 1
ATOM 649 O O . TYR A 1 85 ? 20.947 6.023 -28.596 1.00 96.50 85 TYR A O 1
ATOM 657 N N . ARG A 1 86 ? 19.339 7.101 -27.461 1.00 94.88 86 ARG A N 1
ATOM 658 C CA . ARG A 1 86 ? 18.617 7.559 -28.661 1.00 94.88 86 ARG A CA 1
ATOM 659 C C . ARG A 1 86 ? 19.517 8.361 -29.602 1.00 94.88 86 ARG A C 1
ATOM 661 O O . ARG A 1 86 ? 19.540 8.096 -30.801 1.00 94.88 86 ARG A O 1
ATOM 668 N N . GLN A 1 87 ? 20.307 9.283 -29.055 1.00 95.69 87 GLN A N 1
ATOM 669 C CA . GLN A 1 87 ? 21.260 10.068 -29.835 1.00 95.69 87 GLN A CA 1
ATOM 670 C C . GLN A 1 87 ? 22.297 9.170 -30.524 1.00 95.69 87 GLN A C 1
ATOM 672 O O . GLN A 1 87 ? 22.610 9.382 -31.689 1.00 95.69 87 GLN A O 1
ATOM 677 N N . SER A 1 88 ? 22.773 8.112 -29.853 1.00 95.19 88 SER A N 1
ATOM 678 C CA . SER A 1 88 ? 23.734 7.172 -30.451 1.00 95.19 88 SER A CA 1
ATOM 679 C C . SER A 1 88 ? 23.193 6.428 -31.678 1.00 95.19 88 SER A C 1
ATOM 681 O O . SER A 1 88 ? 23.969 6.107 -32.581 1.00 95.19 88 SER A O 1
ATOM 683 N N . LEU A 1 89 ? 21.875 6.189 -31.731 1.00 93.31 89 LEU A N 1
ATOM 684 C CA . LEU A 1 89 ? 21.201 5.615 -32.899 1.00 93.31 89 LEU A CA 1
ATOM 685 C C . LEU A 1 89 ? 21.128 6.634 -34.042 1.00 93.31 89 LEU A C 1
ATOM 687 O O . LEU A 1 89 ? 21.437 6.297 -35.184 1.00 93.31 89 LEU A O 1
ATOM 691 N N . GLN A 1 90 ? 20.766 7.881 -33.726 1.00 93.56 90 GLN A N 1
ATOM 692 C CA . GLN A 1 90 ? 20.654 8.967 -34.703 1.00 93.56 90 GLN A CA 1
ATOM 693 C C . GLN A 1 90 ? 22.010 9.315 -35.334 1.00 93.56 90 GLN A C 1
ATOM 695 O O . GLN A 1 90 ? 22.118 9.419 -36.556 1.00 93.56 90 GLN A O 1
ATOM 700 N N . ASP A 1 91 ? 23.062 9.385 -34.517 1.00 94.00 91 ASP A N 1
ATOM 701 C CA . ASP A 1 91 ? 24.442 9.639 -34.950 1.00 94.00 91 ASP A CA 1
ATOM 702 C C . ASP A 1 91 ? 25.063 8.437 -35.685 1.00 94.00 91 ASP A C 1
ATOM 704 O O . ASP A 1 91 ? 26.192 8.510 -36.171 1.00 94.00 91 ASP A O 1
ATOM 708 N N . SER A 1 92 ? 24.332 7.321 -35.785 1.00 91.62 92 SER A N 1
ATOM 709 C CA . SER A 1 92 ? 24.770 6.090 -36.442 1.00 91.62 92 SER A CA 1
ATOM 710 C C . SER A 1 92 ? 26.117 5.575 -35.910 1.00 91.62 92 SER A C 1
ATOM 712 O O . SER A 1 92 ? 26.984 5.147 -36.679 1.00 91.62 92 SER A O 1
ATOM 714 N N . LEU A 1 93 ? 26.304 5.622 -34.585 1.00 93.62 93 LEU A N 1
ATOM 715 C CA . LEU A 1 93 ? 27.552 5.202 -33.948 1.00 93.62 93 LEU A CA 1
ATOM 716 C C . LEU A 1 93 ? 27.840 3.703 -34.173 1.00 93.62 93 LEU A C 1
ATOM 718 O O . LEU A 1 93 ? 26.920 2.906 -34.403 1.00 93.62 93 LEU A O 1
ATOM 722 N N . PRO A 1 94 ? 29.115 3.274 -34.073 1.00 95.31 94 PRO A N 1
ATOM 723 C CA . PRO A 1 94 ? 29.470 1.861 -34.150 1.00 95.31 94 PRO A CA 1
ATOM 724 C C . PRO A 1 94 ? 28.692 1.023 -33.129 1.00 95.31 94 PRO A C 1
ATOM 726 O O . PRO A 1 94 ? 28.548 1.432 -31.975 1.00 95.31 94 PRO A O 1
ATOM 729 N N . ILE A 1 95 ? 28.259 -0.179 -33.531 1.00 92.88 95 ILE A N 1
ATOM 730 C CA . ILE A 1 95 ? 27.450 -1.097 -32.702 1.00 92.88 95 ILE A CA 1
ATOM 731 C C . ILE A 1 95 ? 27.995 -1.245 -31.266 1.00 92.88 95 ILE A C 1
ATOM 733 O O . ILE A 1 95 ? 27.196 -1.101 -30.342 1.00 92.88 95 ILE A O 1
ATOM 737 N N . PRO A 1 96 ? 29.314 -1.421 -31.025 1.00 94.38 96 PRO A N 1
ATOM 738 C CA . PRO A 1 96 ? 29.834 -1.549 -29.661 1.00 94.38 96 PRO A CA 1
ATOM 739 C C . PRO A 1 96 ? 29.564 -0.325 -28.769 1.00 94.38 96 PRO A C 1
ATOM 741 O O . PRO A 1 96 ? 29.347 -0.461 -27.568 1.00 94.38 96 PRO A O 1
ATOM 744 N N . GLN A 1 97 ? 29.552 0.882 -29.344 1.00 93.81 97 GLN A N 1
ATOM 745 C CA . GLN A 1 97 ? 29.268 2.111 -28.597 1.00 93.81 97 GLN A CA 1
ATOM 746 C C . GLN A 1 97 ? 27.773 2.238 -28.290 1.00 93.81 97 GLN A C 1
ATOM 748 O O . GLN A 1 97 ? 27.405 2.622 -27.181 1.00 93.81 97 GLN A O 1
ATOM 753 N N . VAL A 1 98 ? 26.910 1.874 -29.243 1.00 94.44 98 VAL A N 1
ATOM 754 C CA . VAL A 1 98 ? 25.450 1.857 -29.056 1.00 94.44 98 VAL A CA 1
ATOM 755 C C . VAL A 1 98 ? 25.054 0.838 -27.981 1.00 94.44 98 VAL A C 1
ATOM 757 O O . VAL A 1 98 ? 24.259 1.150 -27.095 1.00 94.44 98 VAL A O 1
ATOM 760 N N . GLU A 1 99 ? 25.663 -0.351 -27.991 1.00 94.88 99 GLU A N 1
ATOM 761 C CA . GLU A 1 99 ? 25.486 -1.370 -26.948 1.00 94.88 99 GLU A CA 1
ATOM 762 C C . GLU A 1 99 ? 25.924 -0.873 -25.571 1.00 94.88 99 GLU A C 1
ATOM 764 O O . GLU A 1 99 ? 25.213 -1.072 -24.585 1.00 94.88 99 GLU A O 1
ATOM 769 N N . GLN A 1 100 ? 27.063 -0.181 -25.495 1.00 96.12 100 GLN A N 1
ATOM 770 C CA . GLN A 1 100 ? 27.538 0.407 -24.246 1.00 96.12 100 GLN A CA 1
ATOM 771 C C . GLN A 1 100 ? 26.545 1.445 -23.704 1.00 96.12 100 GLN A C 1
ATOM 773 O O . GLN A 1 100 ? 26.224 1.428 -22.514 1.00 96.12 100 GLN A O 1
ATOM 778 N N . LYS A 1 101 ? 26.033 2.337 -24.564 1.00 95.06 101 LYS A N 1
ATOM 779 C CA . LYS A 1 101 ? 25.035 3.349 -24.177 1.00 95.06 101 LYS A CA 1
ATOM 780 C C . LYS A 1 101 ? 23.733 2.704 -23.710 1.00 95.06 101 LYS A C 1
ATOM 782 O O . LYS A 1 101 ? 23.191 3.129 -22.690 1.00 95.06 101 LYS A O 1
ATOM 787 N N . LEU A 1 102 ? 23.283 1.643 -24.384 1.00 96.25 102 LEU A N 1
ATOM 788 C CA . LEU A 1 102 ? 22.130 0.867 -23.936 1.00 96.25 102 LEU A CA 1
ATOM 789 C C . LEU A 1 102 ? 22.377 0.227 -22.566 1.00 96.25 102 LEU A C 1
ATOM 791 O O . LEU A 1 102 ? 21.514 0.296 -21.697 1.00 96.25 102 LEU A O 1
ATOM 795 N N . GLY A 1 103 ? 23.554 -0.364 -22.348 1.00 96.12 103 GLY A N 1
ATOM 796 C CA . GLY A 1 103 ? 23.913 -0.978 -21.069 1.00 96.12 103 GLY A CA 1
ATOM 797 C C . GLY A 1 103 ? 23.829 0.005 -19.899 1.00 96.12 103 GLY A C 1
ATOM 798 O O . GLY A 1 103 ? 23.270 -0.327 -18.855 1.00 96.12 103 GLY A O 1
ATOM 799 N N . VAL A 1 104 ? 24.307 1.240 -20.095 1.00 96.31 104 VAL A N 1
ATOM 800 C CA . VAL A 1 104 ? 24.188 2.320 -19.098 1.00 96.31 104 VAL A CA 1
ATOM 801 C C . VAL A 1 104 ? 22.723 2.692 -18.855 1.00 96.31 104 VAL A C 1
ATOM 803 O O . VAL A 1 104 ? 22.300 2.772 -17.702 1.00 96.31 104 VAL A O 1
ATOM 806 N N . ALA A 1 105 ? 21.929 2.862 -19.916 1.00 95.38 105 ALA A N 1
ATOM 807 C CA . ALA A 1 105 ? 20.506 3.170 -19.790 1.00 95.38 105 ALA A CA 1
ATOM 808 C C . ALA A 1 105 ? 19.739 2.067 -19.039 1.00 95.38 105 ALA A C 1
ATOM 810 O O . ALA A 1 105 ? 18.977 2.360 -18.121 1.00 95.38 105 ALA A O 1
ATOM 811 N N . LYS A 1 106 ? 19.999 0.790 -19.348 1.00 95.06 106 LYS A N 1
ATOM 812 C CA . LYS A 1 106 ? 19.385 -0.351 -18.651 1.00 95.06 106 LYS A CA 1
ATOM 813 C C . LYS A 1 106 ? 19.812 -0.446 -17.188 1.00 95.06 106 LYS A C 1
ATOM 815 O O . LYS A 1 106 ? 18.991 -0.799 -16.345 1.00 95.06 106 LYS A O 1
ATOM 820 N N . ALA A 1 107 ? 21.061 -0.109 -16.861 1.00 94.81 107 ALA A N 1
ATOM 821 C CA . ALA A 1 107 ? 21.510 -0.052 -15.471 1.00 94.81 107 ALA A CA 1
ATOM 822 C C . ALA A 1 107 ? 20.726 1.004 -14.669 1.00 94.81 107 ALA A C 1
ATOM 824 O O . ALA A 1 107 ? 20.270 0.713 -13.564 1.00 94.81 107 ALA A O 1
ATOM 825 N N . LYS A 1 108 ? 20.490 2.183 -15.258 1.00 93.94 108 LYS A N 1
ATOM 826 C CA . LYS A 1 108 ? 19.679 3.251 -14.652 1.00 93.94 108 LYS A CA 1
ATOM 827 C C . LYS A 1 108 ? 18.188 2.915 -14.559 1.00 93.94 108 LYS A C 1
ATOM 829 O O . LYS A 1 108 ? 17.560 3.185 -13.537 1.00 93.94 108 LYS A O 1
ATOM 834 N N . LEU A 1 109 ? 17.630 2.223 -15.553 1.00 91.69 109 LEU A N 1
ATOM 835 C CA . LEU A 1 109 ? 16.271 1.673 -15.466 1.00 91.69 109 LEU A CA 1
ATOM 836 C C . LEU A 1 109 ? 16.142 0.634 -14.344 1.00 91.69 109 LEU A C 1
ATOM 838 O O . LEU A 1 109 ? 15.140 0.618 -13.632 1.00 91.69 109 LEU A O 1
ATOM 842 N N . LYS A 1 110 ? 17.159 -0.213 -14.142 1.00 89.88 110 LYS A N 1
ATOM 843 C CA . LYS A 1 110 ? 17.182 -1.186 -13.042 1.00 89.88 110 LYS A CA 1
ATOM 844 C C . LYS A 1 110 ? 17.257 -0.501 -11.675 1.00 89.88 110 LYS A C 1
ATOM 846 O O . LYS A 1 110 ? 16.557 -0.921 -10.762 1.00 89.88 110 LYS A O 1
ATOM 851 N N . GLU A 1 111 ? 18.059 0.554 -11.545 1.00 89.38 111 GLU A N 1
ATOM 852 C CA . GLU A 1 111 ? 18.102 1.407 -10.347 1.00 89.38 111 GLU A CA 1
ATOM 853 C C . GLU A 1 111 ? 16.723 2.030 -10.068 1.00 89.38 111 GLU A C 1
ATOM 855 O O . GLU A 1 111 ? 16.179 1.863 -8.978 1.00 89.38 111 GLU A O 1
ATOM 860 N N . SER A 1 112 ? 16.094 2.617 -11.091 1.00 87.25 112 SER A N 1
ATOM 861 C CA . SER A 1 112 ? 14.730 3.164 -11.017 1.00 87.25 112 SER A CA 1
ATOM 862 C C . SER A 1 112 ? 13.691 2.106 -10.629 1.00 87.25 112 SER A C 1
ATOM 864 O O . SER A 1 112 ? 12.777 2.379 -9.855 1.00 87.25 112 SER A O 1
ATOM 866 N N . THR A 1 113 ? 13.854 0.874 -11.120 1.00 84.38 113 THR A N 1
ATOM 867 C CA . THR A 1 113 ? 13.003 -0.268 -10.756 1.00 84.38 113 THR A CA 1
ATOM 868 C C . THR A 1 113 ? 13.240 -0.699 -9.314 1.00 84.38 113 THR A C 1
ATOM 870 O O . THR A 1 113 ? 12.298 -1.097 -8.653 1.00 84.38 113 THR A O 1
ATOM 873 N N . GLY A 1 114 ? 14.459 -0.602 -8.783 1.00 80.19 114 GLY A N 1
ATOM 874 C CA . GLY A 1 114 ? 14.715 -0.860 -7.364 1.00 80.19 114 GLY A CA 1
ATOM 875 C C . GLY A 1 114 ? 14.017 0.148 -6.447 1.00 80.19 114 GLY A C 1
ATOM 876 O O . GLY A 1 114 ? 13.554 -0.221 -5.372 1.00 80.19 114 GLY A O 1
ATOM 877 N N . LEU A 1 115 ? 13.895 1.401 -6.893 1.00 78.06 115 LEU A N 1
ATOM 878 C CA . LEU A 1 115 ? 13.208 2.459 -6.150 1.00 78.06 115 LEU A CA 1
ATOM 879 C C . LEU A 1 115 ? 11.681 2.352 -6.260 1.00 78.06 115 LEU A C 1
ATOM 881 O O . LEU A 1 115 ? 10.996 2.359 -5.240 1.00 78.06 115 LEU A O 1
ATOM 885 N N . LEU A 1 116 ? 11.143 2.200 -7.477 1.00 72.12 116 LEU A N 1
ATOM 886 C CA . LEU A 1 116 ? 9.693 2.128 -7.730 1.00 72.12 116 LEU A CA 1
ATOM 887 C C . LEU A 1 116 ? 9.088 0.739 -7.547 1.00 72.12 116 LEU A C 1
ATOM 889 O O . LEU A 1 116 ? 7.933 0.611 -7.162 1.00 72.12 116 LEU A O 1
ATOM 893 N N . GLY A 1 117 ? 9.855 -0.292 -7.879 1.00 58.19 117 GLY A N 1
ATOM 894 C CA . GLY A 1 117 ? 9.535 -1.699 -7.654 1.00 58.19 117 GLY A CA 1
ATOM 895 C C . GLY A 1 117 ? 9.920 -2.161 -6.257 1.00 58.19 117 GLY A C 1
ATOM 896 O O . GLY A 1 117 ? 9.824 -3.351 -5.968 1.00 58.19 117 GLY A O 1
ATOM 897 N N . SER A 1 118 ? 10.323 -1.239 -5.374 1.00 52.66 118 SER A N 1
ATOM 898 C CA . SER A 1 118 ? 10.180 -1.524 -3.964 1.00 52.66 118 SER A CA 1
ATOM 899 C C . SER A 1 118 ? 8.684 -1.682 -3.699 1.00 52.66 118 SER A C 1
ATOM 901 O O . SER A 1 118 ? 7.898 -0.735 -3.758 1.00 52.66 118 SER A O 1
ATOM 903 N N . ASP A 1 119 ? 8.314 -2.894 -3.305 1.00 50.75 119 ASP A N 1
ATOM 904 C CA . ASP A 1 119 ? 7.112 -3.181 -2.533 1.00 50.75 119 ASP A CA 1
ATOM 905 C C . ASP A 1 119 ? 6.916 -2.179 -1.375 1.00 50.75 119 ASP A C 1
ATOM 907 O O . ASP A 1 119 ? 5.857 -2.166 -0.783 1.00 50.75 119 ASP A O 1
ATOM 911 N N . GLY A 1 120 ? 7.885 -1.306 -1.060 1.00 44.88 120 GLY A N 1
ATOM 912 C CA . GLY A 1 120 ? 7.853 -0.204 -0.103 1.00 44.88 120 GLY A CA 1
ATOM 913 C C . GLY A 1 120 ? 6.700 0.791 -0.253 1.00 44.88 120 GLY A C 1
ATOM 914 O O . GLY A 1 120 ? 6.177 1.219 0.774 1.00 44.88 120 GLY A O 1
ATOM 915 N N . LEU A 1 121 ? 6.241 1.135 -1.465 1.00 50.16 121 LEU A N 1
ATOM 916 C CA . LEU A 1 121 ? 5.025 1.959 -1.606 1.00 50.16 121 LEU A CA 1
ATOM 917 C C . LEU A 1 121 ? 3.778 1.161 -1.198 1.00 50.16 121 LEU A C 1
ATOM 919 O O . LEU A 1 121 ? 2.976 1.660 -0.418 1.00 50.16 121 LEU A O 1
ATOM 923 N N . SER A 1 122 ? 3.662 -0.104 -1.616 1.00 57.09 122 SER A N 1
ATOM 924 C CA . SER A 1 122 ? 2.567 -0.988 -1.185 1.00 57.09 122 SER A CA 1
ATOM 925 C C . SER A 1 122 ? 2.649 -1.324 0.308 1.00 57.09 122 SER A C 1
ATOM 927 O O . SER A 1 122 ? 1.633 -1.305 0.982 1.00 57.09 122 SER A O 1
ATOM 929 N N . LEU A 1 123 ? 3.841 -1.570 0.855 1.00 54.34 123 LEU A N 1
ATOM 930 C CA . LEU A 1 123 ? 4.105 -1.875 2.262 1.00 54.34 123 LEU A CA 1
ATOM 931 C C . LEU A 1 123 ? 3.772 -0.682 3.150 1.00 54.34 123 LEU A C 1
ATOM 933 O O . LEU A 1 123 ? 3.148 -0.865 4.185 1.00 54.34 123 LEU A O 1
ATOM 937 N N . SER A 1 124 ? 4.197 0.527 2.772 1.00 59.81 124 SER A N 1
ATOM 938 C CA . SER A 1 124 ? 3.912 1.735 3.550 1.00 59.81 124 SER A CA 1
ATOM 939 C C . SER A 1 124 ? 2.432 2.093 3.489 1.00 59.81 124 SER A C 1
ATOM 941 O O . SER A 1 124 ? 1.852 2.395 4.528 1.00 59.81 124 SER A O 1
ATOM 943 N N . LEU A 1 125 ? 1.791 1.978 2.321 1.00 67.44 125 LEU A N 1
ATOM 944 C CA . LEU A 1 125 ? 0.342 2.136 2.194 1.00 67.44 125 LEU A CA 1
ATOM 945 C C . LEU A 1 125 ? -0.417 1.077 2.994 1.00 67.44 125 LEU A C 1
ATOM 947 O O . LEU A 1 125 ? -1.338 1.439 3.720 1.00 67.44 125 LEU A O 1
ATOM 951 N N . SER A 1 126 ? -0.030 -0.196 2.921 1.00 68.25 126 SER A N 1
ATOM 952 C CA . SER A 1 126 ? -0.660 -1.278 3.679 1.00 68.25 126 SER A CA 1
ATOM 953 C C . SER A 1 126 ? -0.454 -1.120 5.186 1.00 68.25 126 SER A C 1
ATOM 955 O O . SER A 1 126 ? -1.413 -1.246 5.937 1.00 68.25 126 SER A O 1
ATOM 957 N N . TYR A 1 127 ? 0.753 -0.767 5.630 1.00 68.44 127 TYR A N 1
ATOM 958 C CA . TYR A 1 127 ? 1.062 -0.494 7.035 1.00 68.44 127 TYR A CA 1
ATOM 959 C C . TYR A 1 127 ? 0.267 0.703 7.567 1.00 68.44 127 TYR A C 1
ATOM 961 O O . TYR A 1 127 ? -0.396 0.600 8.593 1.00 68.44 127 TYR A O 1
ATOM 969 N N . ILE A 1 128 ? 0.276 1.835 6.851 1.00 76.69 128 ILE A N 1
ATOM 970 C CA . ILE A 1 128 ? -0.480 3.032 7.248 1.00 76.69 128 ILE A CA 1
ATOM 971 C C . ILE A 1 128 ? -1.979 2.735 7.249 1.00 76.69 128 ILE A C 1
ATOM 973 O O . ILE A 1 128 ? -2.685 3.164 8.155 1.00 76.69 128 ILE A O 1
ATOM 977 N N . SER A 1 129 ? -2.476 1.990 6.265 1.00 75.75 129 SER A N 1
ATOM 978 C CA . SER A 1 129 ? -3.892 1.637 6.180 1.00 75.75 129 SER A CA 1
ATOM 979 C C . SER A 1 129 ? -4.304 0.681 7.302 1.00 75.75 129 SER A C 1
ATOM 981 O O . SER A 1 129 ? -5.318 0.932 7.946 1.00 75.75 129 SER A O 1
ATOM 983 N N . GLY A 1 130 ? -3.501 -0.347 7.598 1.00 79.88 130 GLY A N 1
ATOM 984 C CA . GLY A 1 130 ? -3.705 -1.245 8.739 1.00 79.88 130 GLY A CA 1
ATOM 985 C C . GLY A 1 130 ? -3.700 -0.488 10.067 1.00 79.88 130 GLY A C 1
ATOM 986 O O . GLY A 1 130 ? -4.635 -0.623 10.855 1.00 79.88 130 GLY A O 1
ATOM 987 N N . LEU A 1 131 ? -2.734 0.416 10.252 1.00 80.06 131 LEU A N 1
ATOM 988 C CA . LEU A 1 131 ? -2.649 1.284 11.425 1.00 80.06 131 LEU A CA 1
ATOM 989 C C . LEU A 1 131 ? -3.870 2.206 11.553 1.00 80.06 131 LEU A C 1
ATOM 991 O O . LEU A 1 131 ? -4.396 2.379 12.648 1.00 80.06 131 LEU A O 1
ATOM 995 N N . LEU A 1 132 ? -4.335 2.813 10.456 1.00 82.94 132 LEU A N 1
ATOM 996 C CA . LEU A 1 132 ? -5.508 3.693 10.463 1.00 82.94 132 LEU A CA 1
ATOM 997 C C . LEU A 1 132 ? -6.803 2.931 10.756 1.00 82.94 132 LEU A C 1
ATOM 999 O O . LEU A 1 132 ? -7.662 3.472 11.454 1.00 82.94 132 LEU A O 1
ATOM 1003 N N . ILE A 1 133 ? -6.935 1.699 10.254 1.00 82.06 133 ILE A N 1
ATOM 1004 C CA . ILE A 1 133 ? -8.048 0.799 10.581 1.00 82.06 133 ILE A CA 1
ATOM 1005 C C . ILE A 1 133 ? -8.009 0.474 12.075 1.00 82.06 133 ILE A C 1
ATOM 1007 O O . ILE A 1 133 ? -8.969 0.749 12.788 1.00 82.06 133 ILE A O 1
ATOM 1011 N N . LEU A 1 134 ? -6.877 -0.027 12.576 1.00 81.81 134 LEU A N 1
ATOM 1012 C CA . LEU A 1 134 ? -6.724 -0.397 13.982 1.00 81.81 134 LEU A CA 1
ATOM 1013 C C . LEU A 1 134 ? -6.951 0.797 14.915 1.00 81.81 134 LEU A C 1
ATOM 1015 O O . LEU A 1 134 ? -7.600 0.661 15.952 1.00 81.81 134 LEU A O 1
ATOM 1019 N N . LEU A 1 135 ? -6.462 1.979 14.537 1.00 83.50 135 LEU A N 1
ATOM 1020 C CA . LEU A 1 135 ? -6.679 3.209 15.288 1.00 83.50 135 LEU A CA 1
ATOM 1021 C C . LEU A 1 135 ? -8.158 3.605 15.303 1.00 83.50 135 LEU A C 1
ATOM 1023 O O . LEU A 1 135 ? -8.663 3.961 16.362 1.00 83.50 135 LEU A O 1
ATOM 1027 N N . ARG A 1 136 ? -8.858 3.553 14.164 1.00 85.62 136 ARG A N 1
ATOM 1028 C CA . ARG A 1 136 ? -10.283 3.903 14.087 1.00 85.62 136 ARG A CA 1
ATOM 1029 C C . ARG A 1 136 ? -11.121 2.963 14.944 1.00 85.62 136 ARG A C 1
ATOM 1031 O O . ARG A 1 136 ? -11.737 3.414 15.906 1.00 85.62 136 ARG A O 1
ATOM 1038 N N . GLU A 1 137 ? -11.078 1.674 14.639 1.00 83.75 137 GLU A N 1
ATOM 1039 C CA . GLU A 1 137 ? -11.943 0.690 15.291 1.00 83.75 137 GLU A CA 1
ATOM 1040 C C . GLU A 1 137 ? -11.550 0.490 16.764 1.00 83.75 137 GLU A C 1
ATOM 1042 O O . GLU A 1 137 ? -12.396 0.364 17.651 1.00 83.75 137 GLU A O 1
ATOM 1047 N N . GLY A 1 138 ? -10.250 0.557 17.071 1.00 81.06 138 GLY A N 1
ATOM 1048 C CA . GLY A 1 138 ? -9.751 0.509 18.443 1.00 81.06 138 GLY A CA 1
ATOM 1049 C C . GLY A 1 138 ? -10.208 1.705 19.283 1.00 81.06 138 GLY A C 1
ATOM 1050 O O . GLY A 1 138 ? -10.602 1.532 20.440 1.00 81.06 138 GLY A O 1
ATOM 1051 N N . LEU A 1 139 ? -10.200 2.920 18.719 1.00 84.19 139 LEU A N 1
ATOM 1052 C CA . LEU A 1 139 ? -10.720 4.104 19.407 1.00 84.19 139 LEU A CA 1
ATOM 1053 C C . LEU A 1 139 ? -12.235 4.023 19.601 1.00 84.19 139 LEU A C 1
ATOM 1055 O O . LEU A 1 139 ? -12.711 4.343 20.691 1.00 84.19 139 LEU A O 1
ATOM 1059 N N . GLU A 1 140 ? -12.991 3.571 18.600 1.00 79.19 140 GLU A N 1
ATOM 1060 C CA . GLU A 1 140 ? -14.441 3.382 18.722 1.00 79.19 140 GLU A CA 1
ATOM 1061 C C . GLU A 1 140 ? -14.785 2.373 19.825 1.00 79.19 140 GLU A C 1
ATOM 1063 O O . GLU A 1 140 ? -15.604 2.673 20.702 1.00 79.19 140 GLU A O 1
ATOM 1068 N N . ALA A 1 141 ? -14.074 1.243 19.887 1.00 82.06 141 ALA A N 1
ATOM 1069 C CA . ALA A 1 141 ? -14.237 0.255 20.951 1.00 82.06 141 ALA A CA 1
ATOM 1070 C C . ALA A 1 141 ? -14.007 0.863 22.345 1.00 82.06 141 ALA A C 1
ATOM 1072 O O . ALA A 1 141 ? -14.814 0.660 23.260 1.00 82.06 141 ALA A O 1
ATOM 1073 N N . ILE A 1 142 ? -12.932 1.646 22.511 1.00 82.69 142 ILE A N 1
ATOM 1074 C CA . ILE A 1 142 ? -12.601 2.320 23.776 1.00 82.69 142 ILE A CA 1
ATOM 1075 C C . ILE A 1 142 ? -13.663 3.362 24.136 1.00 82.69 142 ILE A C 1
ATOM 1077 O O . ILE A 1 142 ? -14.066 3.437 25.298 1.00 82.69 142 ILE A O 1
ATOM 1081 N N . LEU A 1 143 ? -14.141 4.151 23.171 1.00 82.75 143 LEU A N 1
ATOM 1082 C CA . LEU A 1 143 ? -15.168 5.171 23.394 1.00 82.75 143 LEU A CA 1
ATOM 1083 C C . LEU A 1 143 ? -16.503 4.549 23.822 1.00 82.75 143 LEU A C 1
ATOM 1085 O O . LEU A 1 143 ? -17.128 5.034 24.769 1.00 82.75 143 LEU A O 1
ATOM 1089 N N . VAL A 1 144 ? -16.918 3.446 23.193 1.00 78.88 144 VAL A N 1
ATOM 1090 C CA . VAL A 1 144 ? -18.131 2.710 23.580 1.00 78.88 144 VAL A CA 1
ATOM 1091 C C . VAL A 1 144 ? -17.983 2.121 24.986 1.00 78.88 144 VAL A C 1
ATOM 1093 O O . VAL A 1 144 ? -18.878 2.283 25.821 1.00 78.88 144 VAL A O 1
ATOM 1096 N N . LEU A 1 145 ? -16.840 1.501 25.295 1.00 79.06 145 LEU A N 1
ATOM 1097 C CA . LEU A 1 145 ? -16.524 1.006 26.640 1.00 79.06 145 LEU A CA 1
ATOM 1098 C C . LEU A 1 145 ? -16.555 2.126 27.683 1.00 79.06 145 LEU A C 1
ATOM 1100 O O . LEU A 1 145 ? -17.167 1.967 28.741 1.00 79.06 145 LEU A O 1
ATOM 1104 N N . ALA A 1 146 ? -15.937 3.268 27.381 1.00 79.25 146 ALA A N 1
ATOM 1105 C CA . ALA A 1 146 ? -15.916 4.433 28.253 1.00 79.25 146 ALA A CA 1
ATOM 1106 C C . ALA A 1 146 ? -17.331 4.967 28.503 1.00 79.25 146 ALA A C 1
ATOM 1108 O O . ALA A 1 146 ? -17.668 5.258 29.650 1.00 79.25 146 ALA A O 1
ATOM 1109 N N . ALA A 1 147 ? -18.186 5.022 27.478 1.00 78.75 147 ALA A N 1
ATOM 1110 C CA . ALA A 1 147 ? -19.581 5.431 27.616 1.00 78.75 147 ALA A CA 1
ATOM 1111 C C . ALA A 1 147 ? -20.376 4.477 28.527 1.00 78.75 147 ALA A C 1
ATOM 1113 O O . ALA A 1 147 ? -21.081 4.930 29.433 1.00 78.75 147 ALA A O 1
ATOM 1114 N N . ILE A 1 148 ? -20.219 3.160 28.349 1.00 74.56 148 ILE A N 1
ATOM 1115 C CA . ILE A 1 148 ? -20.877 2.143 29.188 1.00 74.56 148 ILE A CA 1
ATOM 1116 C C . ILE A 1 148 ? -20.397 2.250 30.643 1.00 74.56 148 ILE A C 1
ATOM 1118 O O . ILE A 1 148 ? -21.206 2.258 31.574 1.00 74.56 148 ILE A O 1
ATOM 1122 N N . LEU A 1 149 ? -19.083 2.360 30.855 1.00 78.25 149 LEU A N 1
ATOM 1123 C CA . LEU A 1 149 ? -18.488 2.477 32.187 1.00 78.25 149 LEU A CA 1
ATOM 1124 C C . LEU A 1 149 ? -18.880 3.788 32.879 1.00 78.25 149 LEU A C 1
ATOM 1126 O O . LEU A 1 149 ? -19.209 3.773 34.067 1.00 78.25 149 LEU A O 1
ATOM 1130 N N . ALA A 1 150 ? -18.898 4.907 32.151 1.00 79.50 150 ALA A N 1
ATOM 1131 C CA . ALA A 1 150 ? -19.341 6.200 32.661 1.00 79.50 150 ALA A CA 1
ATOM 1132 C C . ALA A 1 150 ? -20.817 6.156 33.077 1.00 79.50 150 ALA A C 1
ATOM 1134 O O . ALA A 1 150 ? -21.156 6.597 34.176 1.00 79.50 150 ALA A O 1
ATOM 1135 N N . PHE A 1 151 ? -21.682 5.551 32.258 1.00 72.88 151 PHE A N 1
ATOM 1136 C CA . PHE A 1 151 ? -23.096 5.363 32.577 1.00 72.88 151 PHE A CA 1
ATOM 1137 C C . PHE A 1 151 ? -23.300 4.517 33.845 1.00 72.88 151 PHE A C 1
ATOM 1139 O O . PHE A 1 151 ? -24.066 4.892 34.737 1.00 72.88 151 PHE A O 1
ATOM 1146 N N . LEU A 1 152 ? -22.575 3.404 33.978 1.00 73.00 152 LEU A N 1
ATOM 1147 C CA . LEU A 1 152 ? -22.648 2.526 35.153 1.00 73.00 152 LEU A CA 1
ATOM 1148 C C . LEU A 1 152 ? -22.120 3.185 36.429 1.00 73.00 152 LEU A C 1
ATOM 1150 O O . LEU A 1 152 ? -22.677 2.989 37.513 1.00 73.00 152 LEU A O 1
ATOM 1154 N N . ARG A 1 153 ? -21.058 3.986 36.307 1.00 74.62 153 ARG A N 1
ATOM 1155 C CA . ARG A 1 153 ? -20.490 4.730 37.432 1.00 74.62 153 ARG A CA 1
ATOM 1156 C C . ARG A 1 153 ? -21.419 5.858 37.879 1.00 74.62 153 ARG A C 1
ATOM 1158 O O . ARG A 1 153 ? -21.590 6.042 39.080 1.00 74.62 153 ARG A O 1
ATOM 1165 N N . ASN A 1 154 ? -22.064 6.549 36.938 1.00 72.56 154 ASN A N 1
ATOM 1166 C CA . ASN A 1 154 ? -23.022 7.619 37.227 1.00 72.56 154 ASN A CA 1
ATOM 1167 C C . ASN A 1 154 ? -24.337 7.094 37.838 1.00 72.56 154 ASN A C 1
ATOM 1169 O O . ASN A 1 154 ? -24.969 7.771 38.638 1.00 72.56 154 ASN A O 1
ATOM 1173 N N . THR A 1 155 ? -24.731 5.859 37.514 1.00 71.81 155 THR A N 1
ATOM 1174 C CA . THR A 1 155 ? -25.923 5.194 38.081 1.00 71.81 155 THR A CA 1
ATOM 1175 C C . THR A 1 155 ? -25.649 4.435 39.387 1.00 71.81 155 THR A C 1
ATOM 1177 O O . THR A 1 155 ? -26.535 3.758 39.904 1.00 71.81 155 THR A O 1
ATOM 1180 N N . GLY A 1 156 ? -24.433 4.528 39.942 1.00 63.66 156 GLY A N 1
ATOM 1181 C CA . GLY A 1 156 ? -24.072 3.932 41.235 1.00 63.66 156 GLY A CA 1
ATOM 1182 C C . GLY A 1 156 ? -23.956 2.400 41.245 1.00 63.66 156 GLY A C 1
ATOM 1183 O O . GLY A 1 156 ? -23.728 1.805 42.298 1.00 63.66 156 GLY A O 1
ATOM 1184 N N . GLN A 1 157 ? -24.061 1.731 40.092 1.00 64.00 157 GLN A N 1
ATOM 1185 C CA . GLN A 1 157 ? -24.029 0.268 39.982 1.00 64.00 157 GLN A CA 1
ATOM 1186 C C . GLN A 1 157 ? -22.597 -0.281 39.867 1.00 64.00 157 GLN A C 1
ATOM 1188 O O . GLN A 1 157 ? -22.219 -0.928 38.889 1.00 64.00 157 GLN A O 1
ATOM 1193 N N . GLN A 1 158 ? -21.797 -0.094 40.920 1.00 63.09 158 GLN A N 1
ATOM 1194 C CA . GLN A 1 158 ? -20.416 -0.603 41.024 1.00 63.09 158 GLN A CA 1
ATOM 1195 C C . GLN A 1 158 ? -20.302 -2.124 40.765 1.00 63.09 158 GLN A C 1
ATOM 1197 O O . GLN A 1 158 ? -19.293 -2.600 40.244 1.00 63.09 158 GLN A O 1
ATOM 1202 N N . SER A 1 159 ? -21.343 -2.911 41.075 1.00 64.50 159 SER A N 1
ATOM 1203 C CA . SER A 1 159 ? -21.334 -4.369 40.845 1.00 64.50 159 SER A CA 1
ATOM 1204 C C . SER A 1 159 ? -21.432 -4.765 39.361 1.00 64.50 159 SER A C 1
ATOM 1206 O O . SER A 1 159 ? -20.990 -5.858 38.987 1.00 64.50 159 SER A O 1
ATOM 1208 N N . ALA A 1 160 ? -21.980 -3.885 38.516 1.00 65.81 160 ALA A N 1
ATOM 1209 C CA . ALA A 1 160 ? -22.099 -4.084 37.074 1.00 65.81 160 ALA A CA 1
ATOM 1210 C C . ALA A 1 160 ? -20.799 -3.720 36.336 1.00 65.81 160 ALA A C 1
ATOM 1212 O O . ALA A 1 160 ? -20.482 -4.352 35.333 1.00 65.81 160 ALA A O 1
ATOM 1213 N N . VAL A 1 161 ? -19.977 -2.815 36.886 1.00 70.81 161 VAL A N 1
ATOM 1214 C CA . VAL A 1 161 ? -18.641 -2.473 36.350 1.00 70.81 161 VAL A CA 1
ATOM 1215 C C . VAL A 1 161 ? -17.734 -3.707 36.261 1.00 70.81 161 VAL A C 1
ATOM 1217 O O . VAL A 1 161 ? -17.090 -3.933 35.240 1.00 70.81 161 VAL A O 1
ATOM 1220 N N . ARG A 1 162 ? -17.740 -4.580 37.282 1.00 75.88 162 ARG A N 1
ATOM 1221 C CA . ARG A 1 162 ? -17.019 -5.869 37.216 1.00 75.88 162 ARG A CA 1
ATOM 1222 C C . ARG A 1 162 ? -17.518 -6.770 36.088 1.00 75.88 162 ARG A C 1
ATOM 1224 O O . ARG A 1 162 ? -16.726 -7.497 35.506 1.00 75.88 162 ARG A O 1
ATOM 1231 N N . SER A 1 163 ? -18.812 -6.721 35.791 1.00 74.25 163 SER A N 1
ATOM 1232 C CA . SER A 1 163 ? -19.426 -7.564 34.761 1.00 74.25 163 SER A CA 1
ATOM 1233 C C . SER A 1 163 ? -19.038 -7.077 33.359 1.00 74.25 163 SER A C 1
ATOM 1235 O O . SER A 1 163 ? -18.723 -7.889 32.498 1.00 74.25 163 SER A O 1
ATOM 1237 N N . VAL A 1 164 ? -18.935 -5.757 33.161 1.00 75.25 164 VAL A N 1
ATOM 1238 C CA . VAL A 1 164 ? -18.365 -5.152 31.943 1.00 75.25 164 VAL A CA 1
ATOM 1239 C C . VAL A 1 164 ? -16.902 -5.542 31.755 1.00 75.25 164 VAL A C 1
ATOM 1241 O O . VAL A 1 164 ? -16.513 -5.887 30.643 1.00 75.25 164 VAL A O 1
ATOM 1244 N N . ASN A 1 165 ? -16.114 -5.561 32.836 1.00 79.75 165 ASN A N 1
ATOM 1245 C CA . ASN A 1 165 ? -14.708 -5.963 32.760 1.00 79.75 165 ASN A CA 1
ATOM 1246 C C . ASN A 1 165 ? -14.516 -7.409 32.293 1.00 79.75 165 ASN A C 1
ATOM 1248 O O . ASN A 1 165 ? -13.625 -7.699 31.500 1.00 79.75 165 ASN A O 1
ATOM 1252 N N . VAL A 1 166 ? -15.389 -8.305 32.754 1.00 81.00 166 VAL A N 1
ATOM 1253 C CA . VAL A 1 166 ? -15.428 -9.692 32.282 1.00 81.00 166 VAL A CA 1
ATOM 1254 C C . VAL A 1 166 ? -15.885 -9.759 30.821 1.00 81.00 166 VAL A C 1
ATOM 1256 O O . VAL A 1 166 ? -15.313 -10.522 30.050 1.00 81.00 166 VAL A O 1
ATOM 1259 N N . GLY A 1 167 ? -16.865 -8.938 30.429 1.00 74.12 167 GLY A N 1
ATOM 1260 C CA . GLY A 1 167 ? -17.398 -8.884 29.066 1.00 74.12 167 GLY A CA 1
ATOM 1261 C C . GLY A 1 167 ? -16.357 -8.510 28.008 1.00 74.12 167 GLY A C 1
ATOM 1262 O O . GLY A 1 167 ? -16.194 -9.250 27.041 1.00 74.12 167 GLY A O 1
ATOM 1263 N N . TRP A 1 168 ? -15.611 -7.413 28.193 1.00 77.81 168 TRP A N 1
ATOM 1264 C CA . TRP A 1 168 ? -14.577 -7.032 27.217 1.00 77.81 168 TRP A CA 1
ATOM 1265 C C . TRP A 1 168 ? -13.380 -7.990 27.232 1.00 77.81 168 TRP A C 1
ATOM 1267 O O . TRP A 1 168 ? -12.838 -8.297 26.174 1.00 77.81 168 TRP A O 1
ATOM 1277 N N . GLY A 1 169 ? -13.007 -8.533 28.398 1.00 82.56 169 GLY A N 1
ATOM 1278 C CA . GLY A 1 169 ? -11.955 -9.551 28.488 1.00 82.56 169 GLY A CA 1
ATOM 1279 C C . GLY A 1 169 ? -12.308 -10.831 27.719 1.00 82.56 169 GLY A C 1
ATOM 1280 O O . GLY A 1 169 ? -11.478 -11.365 26.985 1.00 82.56 169 GLY A O 1
ATOM 1281 N N . LEU A 1 170 ? -13.561 -11.290 27.821 1.00 82.12 170 LEU A N 1
ATOM 1282 C CA . LEU A 1 170 ? -14.078 -12.408 27.025 1.00 82.12 170 LEU A CA 1
ATOM 1283 C C . LEU A 1 170 ? -14.122 -12.087 25.529 1.00 82.12 170 LEU A C 1
ATOM 1285 O O . LEU A 1 170 ? -13.821 -12.965 24.725 1.00 82.12 170 LEU A O 1
ATOM 1289 N N . ALA A 1 171 ? -14.464 -10.852 25.152 1.00 74.50 171 ALA A N 1
ATOM 1290 C CA . ALA A 1 171 ? -14.481 -10.429 23.752 1.00 74.50 171 ALA A CA 1
ATOM 1291 C C . ALA A 1 171 ? -13.083 -10.487 23.123 1.00 74.50 171 ALA A C 1
ATOM 1293 O O . ALA A 1 171 ? -12.938 -11.007 22.021 1.00 74.50 171 ALA A O 1
ATOM 1294 N N . LEU A 1 172 ? -12.048 -10.041 23.844 1.00 81.50 172 LEU A N 1
ATOM 1295 C CA . LEU A 1 172 ? -10.661 -10.150 23.380 1.00 81.50 172 LEU A CA 1
ATOM 1296 C C . LEU A 1 172 ? -10.210 -11.607 23.233 1.00 81.50 172 LEU A C 1
ATOM 1298 O O . LEU A 1 172 ? -9.594 -11.957 22.229 1.00 81.50 172 LEU A O 1
ATOM 1302 N N . LEU A 1 173 ? -10.537 -12.468 24.203 1.00 84.19 173 LEU A N 1
ATOM 1303 C CA . LEU A 1 173 ? -10.218 -13.898 24.121 1.00 84.19 173 LEU A CA 1
ATOM 1304 C C . LEU A 1 173 ? -10.928 -14.576 22.943 1.00 84.19 173 LEU A C 1
ATOM 1306 O O . LEU A 1 173 ? -10.313 -15.367 22.232 1.00 84.19 173 LEU A O 1
ATOM 1310 N N . ALA A 1 174 ? -12.201 -14.249 22.712 1.00 77.50 174 ALA A N 1
ATOM 1311 C CA . ALA A 1 174 ? -12.957 -14.749 21.569 1.00 77.50 174 ALA A CA 1
ATOM 1312 C C . ALA A 1 174 ? -12.386 -14.235 20.237 1.00 77.50 174 ALA A C 1
ATOM 1314 O O . ALA A 1 174 ? -12.284 -15.004 19.281 1.00 77.50 174 ALA A O 1
ATOM 1315 N N . GLY A 1 175 ? -11.964 -12.968 20.178 1.00 74.75 175 GLY A N 1
ATOM 1316 C CA . GLY A 1 175 ? -11.287 -12.382 19.019 1.00 74.75 175 GLY A CA 1
ATOM 1317 C C . GLY A 1 175 ? -9.967 -13.087 18.699 1.00 74.75 175 GLY A C 1
ATOM 1318 O O . GLY A 1 175 ? -9.779 -13.548 17.577 1.00 74.75 175 GLY A O 1
ATOM 1319 N N . LEU A 1 176 ? -9.102 -13.279 19.702 1.00 77.12 176 LEU A N 1
ATOM 1320 C CA . LEU A 1 176 ? -7.854 -14.042 19.564 1.00 77.12 176 LEU A CA 1
ATOM 1321 C C . LEU A 1 176 ? -8.106 -15.492 19.137 1.00 77.12 176 LEU A C 1
ATOM 1323 O O . LEU A 1 176 ? -7.391 -16.010 18.284 1.00 77.12 176 LEU A O 1
ATOM 1327 N N . GLY A 1 177 ? -9.133 -16.137 19.695 1.00 78.19 177 GLY A N 1
ATOM 1328 C CA . GLY A 1 177 ? -9.534 -17.485 19.298 1.00 78.19 177 GLY A CA 1
ATOM 1329 C C . GLY A 1 177 ? -9.996 -17.554 17.841 1.00 78.19 177 GLY A C 1
ATOM 1330 O O . GLY A 1 177 ? -9.608 -18.469 17.123 1.00 78.19 177 GLY A O 1
ATOM 1331 N N . THR A 1 178 ? -10.767 -16.563 17.389 1.00 71.81 178 THR A N 1
ATOM 1332 C CA . THR A 1 178 ? -11.241 -16.463 15.997 1.00 71.81 178 THR A CA 1
ATOM 1333 C C . THR A 1 178 ? -10.071 -16.248 15.039 1.00 71.81 178 THR A C 1
ATOM 1335 O O . THR A 1 178 ? -9.975 -16.935 14.025 1.00 71.81 178 THR A O 1
ATOM 1338 N N . TRP A 1 179 ? -9.141 -15.358 15.392 1.00 68.50 179 TRP A N 1
ATOM 1339 C CA . TRP A 1 179 ? -7.929 -15.105 14.614 1.00 68.50 179 TRP A CA 1
ATOM 1340 C C . TRP A 1 179 ? -7.023 -16.339 14.533 1.00 68.50 179 TRP A C 1
ATOM 1342 O O . TRP A 1 179 ? -6.592 -16.715 13.446 1.00 68.50 179 TRP A O 1
ATOM 1352 N N . ALA A 1 180 ? -6.784 -17.023 15.656 1.00 70.62 180 ALA A N 1
ATOM 1353 C CA . ALA A 1 180 ? -5.982 -18.244 15.687 1.00 70.62 180 ALA A CA 1
ATOM 1354 C C . ALA A 1 180 ? -6.621 -19.374 14.864 1.00 70.62 180 ALA A C 1
ATOM 1356 O O . ALA A 1 180 ? -5.916 -20.109 14.174 1.00 70.62 180 ALA A O 1
ATOM 1357 N N . LEU A 1 181 ? -7.952 -19.496 14.905 1.00 70.06 181 LEU A N 1
ATOM 1358 C CA . LEU A 1 181 ? -8.688 -20.460 14.092 1.00 70.06 181 LEU A CA 1
ATOM 1359 C C . LEU A 1 181 ? -8.564 -20.131 12.598 1.00 70.06 181 LEU A C 1
ATOM 1361 O O . LEU A 1 181 ? -8.278 -21.025 11.809 1.00 70.06 181 LEU A O 1
ATOM 1365 N N . ALA A 1 182 ? -8.718 -18.860 12.217 1.00 62.28 182 ALA A N 1
ATOM 1366 C CA . ALA A 1 182 ? -8.544 -18.410 10.838 1.00 62.28 182 ALA A CA 1
ATOM 1367 C C . ALA A 1 182 ? -7.114 -18.673 10.334 1.00 62.28 182 ALA A C 1
ATOM 1369 O O . ALA A 1 182 ? -6.936 -19.266 9.272 1.00 62.28 182 ALA A O 1
ATOM 1370 N N . ALA A 1 183 ? -6.097 -18.330 11.130 1.00 62.47 183 ALA A N 1
ATOM 1371 C CA . ALA A 1 183 ? -4.694 -18.567 10.799 1.00 62.47 183 ALA A CA 1
ATOM 1372 C C . ALA A 1 183 ? -4.375 -20.064 10.631 1.00 62.47 183 ALA A C 1
ATOM 1374 O O . ALA A 1 183 ? -3.695 -20.448 9.682 1.00 62.47 183 ALA A O 1
ATOM 1375 N N . TYR A 1 184 ? -4.905 -20.920 11.512 1.00 62.84 184 TYR A N 1
ATOM 1376 C CA . TYR A 1 184 ? -4.714 -22.371 11.437 1.00 62.84 184 TYR A CA 1
ATOM 1377 C C . TYR A 1 184 ? -5.408 -22.996 10.218 1.00 62.84 184 TYR A C 1
ATOM 1379 O O . TYR A 1 184 ? -4.875 -23.910 9.594 1.00 62.84 184 TYR A O 1
ATOM 1387 N N . VAL A 1 185 ? -6.593 -22.499 9.860 1.00 58.19 185 VAL A N 1
ATOM 1388 C CA . VAL A 1 185 ? -7.371 -22.996 8.715 1.00 58.19 185 VAL A CA 1
ATOM 1389 C C . VAL A 1 185 ? -6.729 -22.609 7.375 1.00 58.19 185 VAL A C 1
ATOM 1391 O O . VAL A 1 185 ? -6.805 -23.386 6.425 1.00 58.19 185 VAL A O 1
ATOM 1394 N N . ILE A 1 186 ? -6.045 -21.463 7.300 1.00 50.94 186 ILE A N 1
ATOM 1395 C CA . ILE A 1 186 ? -5.319 -21.011 6.099 1.00 50.94 186 ILE A CA 1
ATOM 1396 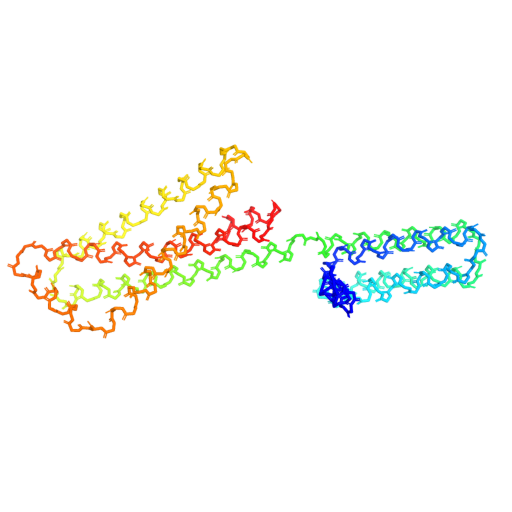C C . ILE A 1 186 ? -4.079 -21.881 5.803 1.00 50.94 186 ILE A C 1
ATOM 1398 O O . ILE A 1 186 ? -3.710 -22.036 4.638 1.00 50.94 186 ILE A O 1
ATOM 1402 N N . ASP A 1 187 ? -3.463 -22.487 6.822 1.00 49.72 187 ASP A N 1
ATOM 1403 C CA . ASP A 1 187 ? -2.228 -23.279 6.679 1.00 49.72 187 ASP A CA 1
ATOM 1404 C C . ASP A 1 187 ? -2.478 -24.718 6.160 1.00 49.72 187 ASP A C 1
ATOM 1406 O O . ASP A 1 187 ? -1.558 -25.424 5.744 1.00 49.72 187 ASP A O 1
ATOM 1410 N N . VAL A 1 188 ? -3.740 -25.173 6.117 1.00 44.09 188 VAL A N 1
ATOM 1411 C CA . VAL A 1 188 ? -4.102 -26.545 5.719 1.00 44.09 188 VAL A CA 1
ATOM 1412 C C . VAL A 1 188 ? -4.636 -26.602 4.275 1.00 44.09 188 VAL A C 1
ATOM 1414 O O . VAL A 1 188 ? -5.826 -26.484 4.018 1.00 44.09 188 VAL A O 1
ATOM 1417 N N . SER A 1 189 ? -3.739 -26.946 3.342 1.00 44.69 189 SER A N 1
ATOM 1418 C CA . SER A 1 189 ? -3.993 -27.643 2.055 1.00 44.69 189 SER A CA 1
ATOM 1419 C C . SER A 1 189 ? -4.745 -26.898 0.924 1.00 44.69 189 SER A C 1
ATOM 1421 O O . SER A 1 189 ? -5.953 -26.674 0.951 1.00 44.69 189 SER A O 1
ATOM 1423 N N . GLY A 1 190 ? -4.029 -26.650 -0.184 1.00 50.69 190 GLY A N 1
ATOM 1424 C CA . GLY A 1 190 ? -4.433 -25.835 -1.345 1.00 50.69 190 GLY A CA 1
ATOM 1425 C C . GLY A 1 190 ? -5.617 -26.289 -2.218 1.00 50.69 190 GLY A C 1
ATOM 1426 O O . GLY A 1 190 ? -5.878 -25.626 -3.213 1.00 50.69 190 GLY A O 1
ATOM 1427 N N . ALA A 1 191 ? -6.345 -27.358 -1.874 1.00 50.19 191 ALA A N 1
ATOM 1428 C CA . ALA A 1 191 ? -7.574 -27.763 -2.580 1.00 50.19 191 ALA A CA 1
ATOM 1429 C C . ALA A 1 191 ? -8.861 -27.314 -1.860 1.00 50.19 191 ALA A C 1
ATOM 1431 O O . ALA A 1 191 ? -9.887 -27.117 -2.505 1.00 50.19 191 ALA A O 1
ATOM 1432 N N . GLN A 1 192 ? -8.814 -27.101 -0.539 1.00 50.19 192 GLN A N 1
ATOM 1433 C CA . GLN A 1 192 ? -9.928 -26.517 0.218 1.00 50.19 192 GLN A CA 1
ATOM 1434 C C . GLN A 1 192 ? -9.910 -24.982 0.214 1.00 50.19 192 GLN A C 1
ATOM 1436 O O . GLN A 1 192 ? -10.903 -24.385 0.614 1.00 50.19 192 GLN A O 1
ATOM 1441 N N . ARG A 1 193 ? -8.824 -24.344 -0.247 1.00 54.62 193 ARG A N 1
ATOM 1442 C CA . ARG A 1 193 ? -8.614 -22.890 -0.167 1.00 54.62 193 ARG A CA 1
ATOM 1443 C C . ARG A 1 193 ? -9.690 -22.076 -0.890 1.00 54.62 193 ARG A C 1
ATOM 1445 O O . ARG A 1 193 ? -10.177 -21.126 -0.302 1.00 54.62 193 ARG A O 1
ATOM 1452 N N . GLU A 1 194 ? -10.119 -22.486 -2.085 1.00 58.22 194 GLU A N 1
ATOM 1453 C CA . GLU A 1 194 ? -11.181 -21.782 -2.831 1.00 58.22 194 GLU A CA 1
ATOM 1454 C C . GLU A 1 194 ? -12.560 -21.925 -2.163 1.00 58.22 194 GLU A C 1
ATOM 1456 O O . GLU A 1 194 ? -13.342 -20.976 -2.106 1.00 58.22 194 GLU A O 1
ATOM 1461 N N . LEU A 1 195 ? -12.862 -23.113 -1.623 1.00 60.38 195 LEU A N 1
ATOM 1462 C CA . LEU A 1 195 ? -14.129 -23.372 -0.932 1.00 60.38 195 LEU A CA 1
ATOM 1463 C C . LEU A 1 195 ? -14.172 -22.669 0.431 1.00 60.38 195 LEU A C 1
ATOM 1465 O O . LEU A 1 195 ? -15.228 -22.199 0.851 1.00 60.38 195 LEU A O 1
ATOM 1469 N N . LEU A 1 196 ? -13.017 -22.587 1.097 1.00 57.09 196 LEU A N 1
ATOM 1470 C CA . LEU A 1 196 ? -12.812 -21.807 2.308 1.00 57.09 196 LEU A CA 1
ATOM 1471 C C . LEU A 1 196 ? -12.961 -20.321 2.018 1.00 57.09 196 LEU A C 1
ATOM 1473 O O . LEU A 1 196 ? -13.814 -19.725 2.647 1.00 57.09 196 LEU A O 1
ATOM 1477 N N . GLU A 1 197 ? -12.263 -19.751 1.032 1.00 58.00 197 GLU A N 1
ATOM 1478 C CA . GLU A 1 197 ? -12.412 -18.337 0.638 1.00 58.00 197 GLU A CA 1
ATOM 1479 C C . GLU A 1 197 ? -13.874 -17.974 0.357 1.00 58.00 197 GLU A C 1
ATOM 1481 O O . GLU A 1 197 ? -14.379 -16.971 0.862 1.00 58.00 197 GLU A O 1
ATOM 1486 N N . GLY A 1 198 ? -14.588 -18.826 -0.388 1.00 62.31 198 GLY A N 1
ATOM 1487 C CA . GLY A 1 198 ? -16.016 -18.646 -0.642 1.00 62.31 198 GLY A CA 1
ATOM 1488 C C . GLY A 1 198 ? -16.866 -18.718 0.631 1.00 62.31 198 GLY A C 1
ATOM 1489 O O . GLY A 1 198 ? -17.779 -17.910 0.807 1.00 62.31 198 GLY A O 1
ATOM 1490 N N . ALA A 1 199 ? -16.565 -19.647 1.541 1.00 62.53 199 ALA A N 1
ATOM 1491 C CA . ALA A 1 199 ? -17.270 -19.785 2.812 1.00 62.53 199 ALA A CA 1
ATOM 1492 C C . ALA A 1 199 ? -16.976 -18.625 3.779 1.00 62.53 199 ALA A C 1
ATOM 1494 O O . ALA A 1 199 ? -17.911 -18.135 4.413 1.00 62.53 199 ALA A O 1
ATOM 1495 N N . THR A 1 200 ? -15.731 -18.142 3.864 1.00 59.84 200 THR A N 1
ATOM 1496 C CA . THR A 1 200 ? -15.358 -16.977 4.679 1.00 59.84 200 THR A CA 1
ATOM 1497 C C . THR A 1 200 ? -15.996 -15.713 4.122 1.00 59.84 200 THR A C 1
ATOM 1499 O O . THR A 1 200 ? -16.577 -14.953 4.888 1.00 59.84 200 THR A O 1
ATOM 1502 N N . ALA A 1 201 ? -16.000 -15.520 2.798 1.00 61.41 201 ALA A N 1
ATOM 1503 C CA . ALA A 1 201 ? -16.671 -14.388 2.160 1.00 61.41 201 ALA A CA 1
ATOM 1504 C C . ALA A 1 201 ? -18.193 -14.414 2.389 1.00 61.41 201 ALA A C 1
ATOM 1506 O O . ALA A 1 201 ? -18.800 -13.385 2.696 1.00 61.41 201 ALA A O 1
ATOM 1507 N N . LEU A 1 202 ? -18.821 -15.593 2.303 1.00 72.06 202 LEU A N 1
ATOM 1508 C CA . LEU A 1 202 ? -20.246 -15.754 2.589 1.00 72.06 202 LEU A CA 1
ATOM 1509 C C . LEU A 1 202 ? -20.545 -15.485 4.071 1.00 72.06 202 LEU A C 1
ATOM 1511 O O . LEU A 1 202 ? -21.476 -14.743 4.384 1.00 72.06 202 LEU A O 1
ATOM 1515 N N . PHE A 1 203 ? -19.729 -16.020 4.979 1.00 67.06 203 PHE A N 1
ATOM 1516 C CA . PHE A 1 203 ? -19.846 -15.775 6.415 1.00 67.06 203 PHE A CA 1
ATOM 1517 C C . PHE A 1 203 ? -19.663 -14.291 6.759 1.00 67.06 203 PHE A C 1
ATOM 1519 O O . PHE A 1 203 ? -20.498 -13.723 7.462 1.00 67.06 203 PHE A O 1
ATOM 1526 N N . ALA A 1 204 ? -18.640 -13.641 6.199 1.00 64.12 204 ALA A N 1
ATOM 1527 C CA . ALA A 1 204 ? -18.397 -12.210 6.337 1.00 64.12 204 ALA A CA 1
ATOM 1528 C C . ALA A 1 204 ? -19.591 -11.394 5.825 1.00 64.12 204 ALA A C 1
ATOM 1530 O O . ALA A 1 204 ? -20.044 -10.483 6.512 1.00 64.12 204 ALA A O 1
ATOM 1531 N N . SER A 1 205 ? -20.177 -11.759 4.678 1.00 72.38 205 SER A N 1
ATOM 1532 C CA . SER A 1 205 ? -21.362 -11.077 4.138 1.00 72.38 205 SER A CA 1
ATOM 1533 C C . SER A 1 205 ? -22.582 -11.190 5.060 1.00 72.38 205 SER A C 1
ATOM 1535 O O . SER A 1 205 ? -23.275 -10.199 5.289 1.00 72.38 205 SER A O 1
ATOM 1537 N N . VAL A 1 206 ? -22.819 -12.369 5.649 1.00 72.50 206 VAL A N 1
ATOM 1538 C CA . VAL A 1 206 ? -23.905 -12.594 6.614 1.00 72.50 206 VAL A CA 1
ATOM 1539 C C . VAL A 1 206 ? -23.656 -11.799 7.888 1.00 72.50 206 VAL A C 1
ATOM 1541 O O . VAL A 1 206 ? -24.583 -11.182 8.405 1.00 72.50 206 VAL A O 1
ATOM 1544 N N . MET A 1 207 ? -22.413 -11.766 8.370 1.00 64.38 207 MET A N 1
ATOM 1545 C CA . MET A 1 207 ? -22.016 -10.953 9.516 1.00 64.38 207 MET A CA 1
ATOM 1546 C C . MET A 1 207 ? -22.243 -9.466 9.249 1.00 64.38 207 MET A C 1
ATOM 1548 O O . MET A 1 207 ? -22.917 -8.824 10.041 1.00 64.38 207 MET A O 1
ATOM 1552 N N . VAL A 1 208 ? -21.774 -8.922 8.125 1.00 66.31 208 VAL A N 1
ATOM 1553 C CA . VAL A 1 208 ? -21.975 -7.507 7.763 1.00 66.31 208 VAL A CA 1
ATOM 1554 C C . VAL A 1 208 ? -23.460 -7.177 7.613 1.00 66.31 208 VAL A C 1
ATOM 1556 O O . VAL A 1 208 ? -23.905 -6.134 8.087 1.00 66.31 208 VAL A O 1
ATOM 1559 N N . LEU A 1 209 ? -24.257 -8.068 7.016 1.00 72.25 209 LEU A N 1
ATOM 1560 C CA . LEU A 1 209 ? -25.712 -7.904 6.952 1.00 72.25 209 LEU A CA 1
ATOM 1561 C C . LEU A 1 209 ? -26.339 -7.914 8.346 1.00 72.25 209 LEU A C 1
ATOM 1563 O O . LEU A 1 209 ? -27.175 -7.065 8.648 1.00 72.25 209 LEU A O 1
ATOM 1567 N N . TRP A 1 210 ? -25.919 -8.832 9.213 1.00 67.38 210 TRP A N 1
ATOM 1568 C CA . TRP A 1 210 ? -26.385 -8.900 10.593 1.00 67.38 210 TRP A CA 1
ATOM 1569 C C . TRP A 1 210 ? -26.003 -7.640 11.383 1.00 67.38 210 TRP A C 1
ATOM 1571 O O . TRP A 1 210 ? -26.844 -7.094 12.094 1.00 67.38 210 TRP A O 1
ATOM 1581 N N . LEU A 1 211 ? -24.790 -7.115 11.191 1.00 59.78 211 LEU A N 1
ATOM 1582 C CA . LEU A 1 211 ? -24.315 -5.859 11.780 1.00 59.78 211 LEU A CA 1
ATOM 1583 C C . LEU A 1 211 ? -25.092 -4.649 11.258 1.00 59.78 211 LEU A C 1
ATOM 1585 O O . LEU A 1 211 ? -25.526 -3.805 12.045 1.00 59.78 211 LEU A O 1
ATOM 1589 N N . GLY A 1 212 ? -25.321 -4.586 9.945 1.00 59.03 212 GLY A N 1
ATOM 1590 C CA . GLY A 1 212 ? -26.110 -3.538 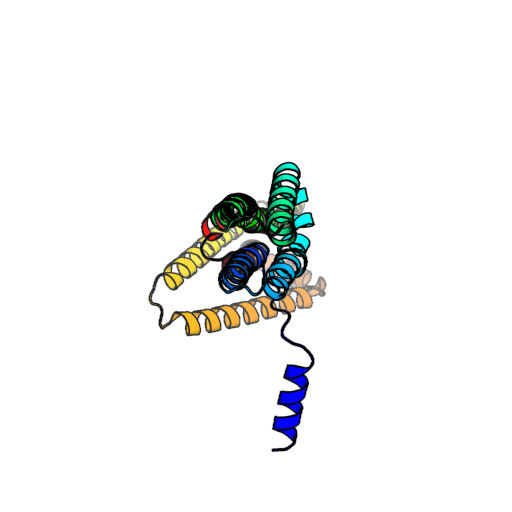9.305 1.00 59.03 212 GLY A CA 1
ATOM 1591 C C . GLY A 1 212 ? -27.555 -3.526 9.803 1.00 59.03 212 GLY A C 1
ATOM 1592 O O . GLY A 1 212 ? -28.085 -2.464 10.134 1.00 59.03 212 GLY A O 1
ATOM 1593 N N . VAL A 1 213 ? -28.173 -4.704 9.936 1.00 62.91 213 VAL A N 1
ATOM 1594 C CA . VAL A 1 213 ? -29.522 -4.862 10.499 1.00 62.91 213 VAL A CA 1
ATOM 1595 C C . VAL A 1 213 ? -29.540 -4.479 11.977 1.00 62.91 213 VAL A C 1
ATOM 1597 O O . VAL A 1 213 ? -30.399 -3.705 12.384 1.00 62.91 213 VAL A O 1
ATOM 1600 N N . TRP A 1 214 ? -28.572 -4.929 12.774 1.00 61.03 214 TRP A N 1
ATOM 1601 C CA . TRP A 1 214 ? -28.492 -4.604 14.201 1.00 61.03 214 TRP A CA 1
ATOM 1602 C C . TRP A 1 214 ? -28.321 -3.099 14.459 1.00 61.03 214 TRP A C 1
ATOM 1604 O O . TRP A 1 214 ? -28.926 -2.542 15.379 1.00 61.03 214 TRP A O 1
ATOM 1614 N N . MET A 1 215 ? -27.545 -2.411 13.617 1.00 53.75 215 MET A N 1
ATOM 1615 C CA . MET A 1 215 ? -27.384 -0.957 13.684 1.00 53.75 215 MET A CA 1
ATOM 1616 C C . MET A 1 215 ? -28.651 -0.209 13.239 1.00 53.75 215 MET A C 1
ATOM 1618 O O . MET A 1 215 ? -28.949 0.868 13.760 1.00 53.75 215 MET A O 1
ATOM 1622 N N . HIS A 1 216 ? -29.424 -0.784 12.315 1.00 45.03 216 HIS A N 1
ATOM 1623 C CA . HIS A 1 216 ? -30.716 -0.241 11.898 1.00 45.03 216 HIS A CA 1
ATOM 1624 C C . HIS A 1 216 ? -31.797 -0.411 12.981 1.00 45.03 216 HIS A C 1
ATOM 1626 O O . HIS A 1 216 ? -32.556 0.523 13.243 1.00 45.03 216 HIS A O 1
ATOM 1632 N N . ASP A 1 217 ? -31.810 -1.557 13.665 1.00 43.59 217 ASP A N 1
ATOM 1633 C CA . ASP A 1 217 ? -32.816 -1.926 14.671 1.00 43.59 217 ASP A CA 1
ATOM 1634 C C . ASP A 1 217 ? -32.681 -1.105 15.975 1.00 43.59 217 ASP A C 1
ATOM 1636 O O . ASP A 1 217 ? -33.651 -0.824 16.683 1.00 43.59 217 ASP A O 1
ATOM 1640 N N . ARG A 1 218 ? -31.476 -0.588 16.261 1.00 47.50 218 ARG A N 1
ATOM 1641 C CA . ARG A 1 218 ? -31.192 0.268 17.429 1.00 47.50 218 ARG A CA 1
ATOM 1642 C C . ARG A 1 218 ? -31.649 1.726 17.316 1.00 47.50 218 ARG A C 1
ATOM 1644 O O . ARG A 1 218 ? -31.470 2.483 18.272 1.00 47.50 218 ARG A O 1
ATOM 1651 N N . ARG A 1 219 ? -32.312 2.133 16.224 1.00 42.72 219 ARG A N 1
ATOM 1652 C CA . ARG A 1 219 ? -32.979 3.453 16.152 1.00 42.72 219 ARG A CA 1
ATOM 1653 C C . ARG A 1 219 ? -34.145 3.589 17.142 1.00 42.72 219 ARG A C 1
ATOM 1655 O O . ARG A 1 219 ? -34.558 4.706 17.447 1.00 42.72 219 ARG A O 1
ATOM 1662 N N . HIS A 1 220 ? -34.627 2.487 17.719 1.00 41.78 220 HIS A N 1
ATOM 1663 C CA . HIS A 1 220 ? -35.617 2.496 18.794 1.00 41.78 220 HIS A CA 1
ATOM 1664 C C . HIS A 1 220 ? -34.953 2.503 20.179 1.00 41.78 220 HIS A C 1
ATOM 1666 O O . HIS A 1 220 ? -34.981 1.518 20.915 1.00 41.78 220 HIS A O 1
ATOM 1672 N N . ALA A 1 221 ? -34.412 3.656 20.583 1.00 46.03 221 ALA A N 1
ATOM 1673 C CA . ALA A 1 221 ? -33.913 3.903 21.944 1.00 46.03 221 ALA A CA 1
ATOM 1674 C C . ALA A 1 221 ? -34.928 3.542 23.064 1.00 46.03 221 ALA A C 1
ATOM 1676 O O . ALA A 1 221 ? -34.536 3.305 24.206 1.00 46.03 221 ALA A O 1
ATOM 1677 N N . ALA A 1 222 ? -36.222 3.445 22.733 1.00 46.38 222 ALA A N 1
ATOM 1678 C CA . ALA A 1 222 ? -37.302 3.048 23.636 1.00 46.38 222 ALA A CA 1
ATOM 1679 C C . ALA A 1 222 ? -37.290 1.548 24.015 1.00 46.38 222 ALA A C 1
ATOM 1681 O O . ALA A 1 222 ? -37.437 1.223 25.191 1.00 46.38 222 ALA A O 1
ATOM 1682 N N . ALA A 1 223 ? -37.028 0.631 23.073 1.00 50.22 223 ALA A N 1
ATOM 1683 C CA . ALA A 1 223 ? -36.977 -0.814 23.362 1.00 50.22 223 ALA A CA 1
ATOM 1684 C C . ALA A 1 223 ? -35.786 -1.173 24.270 1.00 50.22 223 ALA A C 1
ATOM 1686 O O . ALA A 1 223 ? -35.847 -2.076 25.106 1.00 50.22 223 ALA A O 1
ATOM 1687 N N . TRP A 1 224 ? -34.707 -0.398 24.145 1.00 49.19 224 TRP A N 1
ATOM 1688 C CA . TRP A 1 224 ? -33.523 -0.491 24.986 1.00 49.19 224 TRP A CA 1
ATOM 1689 C C . TRP A 1 224 ? -33.802 -0.086 26.442 1.00 49.19 224 TRP A C 1
ATOM 1691 O O . TRP A 1 224 ? -33.383 -0.775 27.374 1.00 49.19 224 TRP A O 1
ATOM 1701 N N . GLN A 1 225 ? -34.551 1.002 26.652 1.00 50.78 225 GLN A N 1
ATOM 1702 C CA . GLN A 1 225 ? -34.959 1.436 27.990 1.00 50.78 225 GLN A CA 1
ATOM 1703 C C . GLN A 1 225 ? -35.868 0.410 28.679 1.00 50.78 225 GLN A C 1
ATOM 1705 O O . GLN A 1 225 ? -35.677 0.154 29.869 1.00 50.78 225 GLN A O 1
ATOM 1710 N N . ASP A 1 226 ? -36.791 -0.219 27.948 1.00 51.97 226 ASP A N 1
ATOM 1711 C CA . ASP A 1 226 ? -37.697 -1.238 28.496 1.00 51.97 226 ASP A CA 1
ATOM 1712 C C . ASP A 1 226 ? -36.983 -2.560 28.820 1.00 51.97 226 ASP A C 1
ATOM 1714 O O . ASP A 1 226 ? -37.227 -3.162 29.872 1.00 51.97 226 ASP A O 1
ATOM 1718 N N . TYR A 1 227 ? -36.014 -2.980 28.000 1.00 52.19 227 TYR A N 1
ATOM 1719 C CA . TYR A 1 227 ? -35.196 -4.163 28.290 1.00 52.19 227 TYR A CA 1
ATOM 1720 C C . TYR A 1 227 ? -34.306 -3.959 29.529 1.00 52.19 227 TYR A C 1
ATOM 1722 O O . TYR A 1 227 ? -34.205 -4.842 30.387 1.00 52.19 227 TYR A O 1
ATOM 1730 N N . VAL A 1 228 ? -33.732 -2.761 29.687 1.00 50.94 228 VAL A N 1
ATOM 1731 C CA . VAL A 1 228 ? -32.969 -2.372 30.885 1.00 50.94 228 VAL A CA 1
ATOM 1732 C C . VAL A 1 228 ? -33.872 -2.305 32.122 1.00 50.94 228 VAL A C 1
ATOM 1734 O O . VAL A 1 228 ? -33.488 -2.811 33.178 1.00 50.94 228 VAL A O 1
ATOM 1737 N N . LYS A 1 229 ? -35.090 -1.758 32.002 1.00 51.03 229 LYS A N 1
ATOM 1738 C CA . LYS A 1 229 ? -36.077 -1.719 33.096 1.00 51.03 229 LYS A CA 1
ATOM 1739 C C . LYS A 1 229 ? -36.503 -3.116 33.543 1.00 51.03 229 LYS A C 1
ATOM 1741 O O . LYS A 1 229 ? -36.582 -3.361 34.742 1.00 51.03 229 LYS A O 1
ATOM 1746 N N . SER A 1 230 ? -36.732 -4.033 32.605 1.00 48.84 230 SER A N 1
ATOM 1747 C CA . SER A 1 230 ? -37.114 -5.420 32.913 1.00 48.84 230 SER A CA 1
ATOM 1748 C C . SER A 1 230 ? -35.966 -6.219 33.555 1.00 48.84 230 SER A C 1
ATOM 1750 O O . SER A 1 230 ? -36.179 -6.940 34.529 1.00 48.84 230 SER A O 1
ATOM 1752 N N . SER A 1 231 ? -34.724 -6.015 33.099 1.00 49.16 231 SER A N 1
ATOM 1753 C CA . SER A 1 231 ? -33.530 -6.695 33.632 1.00 49.16 231 SER A CA 1
ATOM 1754 C C . SER A 1 231 ? -33.107 -6.209 35.025 1.00 49.16 231 SER A C 1
ATOM 1756 O O . SER A 1 231 ? -32.431 -6.938 35.756 1.00 49.16 231 SER A O 1
ATOM 1758 N N . LEU A 1 232 ? -33.516 -4.999 35.422 1.00 48.66 232 LEU A N 1
ATOM 1759 C CA . LEU A 1 232 ? -33.306 -4.448 36.767 1.00 48.66 232 LEU A CA 1
ATOM 1760 C C . LEU A 1 232 ? -34.186 -5.108 37.842 1.00 48.66 232 LEU A C 1
ATOM 1762 O O . LEU A 1 232 ? -33.805 -5.107 39.010 1.00 48.66 232 LEU A O 1
ATOM 1766 N N . VAL A 1 233 ? -35.330 -5.693 37.474 1.00 50.56 233 VAL A N 1
ATOM 1767 C CA . VAL A 1 233 ? -36.297 -6.259 38.438 1.00 50.56 233 VAL A CA 1
ATOM 1768 C C . VAL A 1 233 ? -35.972 -7.715 38.809 1.00 50.56 233 VAL A C 1
ATOM 1770 O O . VAL A 1 233 ? -36.366 -8.180 39.874 1.00 50.56 233 VAL A O 1
ATOM 1773 N N . GLY A 1 234 ? -35.199 -8.434 37.987 1.00 43.50 234 GLY A N 1
ATOM 1774 C CA . GLY A 1 234 ? -34.979 -9.876 38.147 1.00 43.50 234 GLY A CA 1
ATOM 1775 C C . GLY A 1 234 ? -33.520 -10.311 38.240 1.00 43.50 234 GLY A C 1
ATOM 1776 O O . GLY A 1 234 ? -33.139 -11.201 37.499 1.00 43.50 234 GLY A O 1
ATOM 1777 N N . GLY A 1 235 ? -32.666 -9.688 39.064 1.00 43.75 235 GLY A N 1
ATOM 1778 C CA . GLY A 1 235 ? -31.309 -10.191 39.392 1.00 43.75 235 GLY A CA 1
ATOM 1779 C C . GLY A 1 235 ? -30.289 -10.345 38.236 1.00 43.75 235 GLY A C 1
ATOM 1780 O O . GLY A 1 235 ? -29.101 -10.538 38.493 1.00 43.75 235 GLY A O 1
ATOM 1781 N N . GLY A 1 236 ? -30.721 -10.213 36.978 1.00 51.41 236 GLY A N 1
ATOM 1782 C CA . GLY A 1 236 ? -29.972 -10.451 35.743 1.00 51.41 236 GLY A CA 1
ATOM 1783 C C . GLY A 1 236 ? -29.366 -9.197 35.111 1.00 51.41 236 GLY A C 1
ATOM 1784 O O . GLY A 1 236 ? -28.615 -9.308 34.143 1.00 51.41 236 GLY A O 1
ATOM 1785 N N . GLY A 1 237 ? -29.604 -8.008 35.679 1.00 54.84 237 GLY A N 1
ATOM 1786 C CA . GLY A 1 237 ? -29.055 -6.740 35.179 1.00 54.84 237 GLY A CA 1
ATOM 1787 C C . GLY A 1 237 ? -27.530 -6.743 35.016 1.00 54.84 237 GLY A C 1
ATOM 1788 O O . GLY A 1 237 ? -27.005 -6.140 34.089 1.00 54.84 237 GLY A O 1
ATOM 1789 N N . ARG A 1 238 ? -26.808 -7.509 35.844 1.00 60.12 238 ARG A N 1
ATOM 1790 C CA . ARG A 1 238 ? -25.341 -7.666 35.775 1.00 60.12 238 ARG A CA 1
ATOM 1791 C C . ARG A 1 238 ? -24.886 -8.406 34.512 1.00 60.12 238 ARG A C 1
ATOM 1793 O O . ARG A 1 238 ? -23.874 -8.037 33.922 1.00 60.12 238 ARG A O 1
ATOM 1800 N N . PHE A 1 239 ? -25.649 -9.413 34.086 1.00 65.00 239 PHE A N 1
ATOM 1801 C CA . PHE A 1 239 ? -25.363 -10.201 32.888 1.00 65.00 239 PHE A CA 1
ATOM 1802 C C . PHE A 1 239 ? -25.641 -9.395 31.614 1.00 65.00 239 PHE A C 1
ATOM 1804 O O . PHE A 1 239 ? -24.837 -9.419 30.688 1.00 65.00 239 PHE A O 1
ATOM 1811 N N . GLY A 1 240 ? -26.709 -8.589 31.605 1.00 65.62 240 GLY A N 1
ATOM 1812 C CA . GLY A 1 240 ? -27.040 -7.714 30.476 1.00 65.62 240 GLY A CA 1
ATOM 1813 C C . GLY A 1 240 ? -25.918 -6.733 30.117 1.00 65.62 240 GLY A C 1
ATOM 1814 O O . GLY A 1 240 ? -25.580 -6.596 28.945 1.00 65.62 240 GLY A O 1
ATOM 1815 N N . PHE A 1 241 ? -25.276 -6.107 31.112 1.00 66.75 241 PHE A N 1
ATOM 1816 C CA . PHE A 1 241 ? -24.142 -5.204 30.865 1.00 66.75 241 PHE A CA 1
ATOM 1817 C C . PHE A 1 241 ? -22.875 -5.929 30.391 1.00 66.75 241 PHE A C 1
ATOM 1819 O O . PHE A 1 241 ? -22.137 -5.375 29.579 1.00 66.75 241 PHE A O 1
ATOM 1826 N N . ALA A 1 242 ? -22.631 -7.160 30.857 1.00 66.56 242 ALA A N 1
ATOM 1827 C CA . ALA A 1 242 ? -21.516 -7.979 30.379 1.00 66.56 242 ALA A CA 1
ATOM 1828 C C . ALA A 1 242 ? -21.699 -8.378 28.910 1.00 66.56 242 ALA A C 1
ATOM 1830 O O . ALA A 1 242 ? -20.783 -8.212 28.112 1.00 66.56 242 ALA A O 1
ATOM 1831 N N . VAL A 1 243 ? -22.898 -8.845 28.552 1.00 65.94 243 VAL A N 1
ATOM 1832 C CA . VAL A 1 243 ? -23.268 -9.222 27.180 1.00 65.94 243 VAL A CA 1
ATOM 1833 C C . VAL A 1 243 ? -23.189 -8.018 26.245 1.00 65.94 243 VAL A C 1
ATOM 1835 O O . VAL A 1 243 ? -22.656 -8.117 25.146 1.00 65.94 243 VAL A O 1
ATOM 1838 N N . LEU A 1 244 ? -23.665 -6.860 26.696 1.00 68.00 244 LEU A N 1
ATOM 1839 C CA . LEU A 1 244 ? -23.592 -5.618 25.937 1.00 68.00 244 LEU A CA 1
ATOM 1840 C C . LEU A 1 244 ? -22.142 -5.205 25.673 1.00 68.00 244 LEU A C 1
ATOM 1842 O O . LEU A 1 244 ? -21.788 -4.955 24.528 1.00 68.00 244 LEU A O 1
ATOM 1846 N N . ALA A 1 245 ? -21.305 -5.169 26.713 1.00 70.94 245 ALA A N 1
ATOM 1847 C CA . ALA A 1 245 ? -19.891 -4.845 26.561 1.00 70.94 245 ALA A CA 1
ATOM 1848 C C . ALA A 1 245 ? -19.172 -5.852 25.654 1.00 70.94 245 ALA A C 1
ATOM 1850 O O . ALA A 1 245 ? -18.382 -5.445 24.809 1.00 70.94 245 ALA A O 1
ATOM 1851 N N . PHE A 1 246 ? -19.490 -7.144 25.788 1.00 75.12 246 PHE A N 1
ATOM 1852 C CA . PHE A 1 246 ? -18.961 -8.197 24.929 1.00 75.12 246 PHE A CA 1
ATOM 1853 C C . PHE A 1 246 ? -19.304 -7.949 23.458 1.00 75.12 246 PHE A C 1
ATOM 1855 O O . PHE A 1 246 ? -18.395 -7.842 22.645 1.00 75.12 246 PHE A O 1
ATOM 1862 N N . PHE A 1 247 ? -20.588 -7.809 23.111 1.00 74.88 247 PHE A N 1
ATOM 1863 C CA . PHE A 1 247 ? -21.004 -7.640 21.715 1.00 74.88 247 PHE A CA 1
ATOM 1864 C C . PHE A 1 247 ? -20.520 -6.326 21.109 1.00 74.88 247 PHE A C 1
ATOM 1866 O O . PHE A 1 247 ? -20.130 -6.316 19.946 1.00 74.88 247 PHE A O 1
ATOM 1873 N N . SER A 1 248 ? -20.508 -5.238 21.884 1.00 74.00 248 SER A N 1
ATOM 1874 C CA . SER A 1 248 ? -19.966 -3.962 21.415 1.00 74.00 248 SER A CA 1
ATOM 1875 C C . SER A 1 248 ? -18.486 -4.080 21.053 1.00 74.00 248 SER A C 1
ATOM 1877 O O . SER A 1 248 ? -18.101 -3.665 19.974 1.00 74.00 248 SER A O 1
ATOM 1879 N N . VAL A 1 249 ? -17.661 -4.676 21.920 1.00 76.62 249 VAL A N 1
ATOM 1880 C CA . VAL A 1 249 ? -16.210 -4.798 21.688 1.00 76.62 249 VAL A CA 1
ATOM 1881 C C . VAL A 1 249 ? -15.891 -5.856 20.633 1.00 76.62 249 VAL A C 1
ATOM 1883 O O . VAL A 1 249 ? -15.031 -5.639 19.787 1.00 76.62 249 VAL A O 1
ATOM 1886 N N . TYR A 1 250 ? -16.587 -6.995 20.664 1.00 74.88 250 TYR A N 1
ATOM 1887 C CA . TYR A 1 250 ? -16.396 -8.074 19.695 1.00 74.88 250 TYR A CA 1
ATOM 1888 C C . TYR A 1 250 ? -16.731 -7.625 18.271 1.00 74.88 250 TYR A C 1
ATOM 1890 O O . TYR A 1 250 ? -16.044 -8.033 17.342 1.00 74.88 250 TYR A O 1
ATOM 1898 N N . ARG A 1 251 ? -17.735 -6.753 18.102 1.00 75.94 251 ARG A N 1
ATOM 1899 C CA . ARG A 1 251 ? -18.061 -6.154 16.805 1.00 75.94 251 ARG A CA 1
ATOM 1900 C C . ARG A 1 251 ? -16.881 -5.377 16.229 1.00 75.94 251 ARG A C 1
ATOM 1902 O O . ARG A 1 251 ? -16.468 -5.688 15.120 1.00 75.94 251 ARG A O 1
ATOM 1909 N N . GLU A 1 252 ? -16.321 -4.437 16.989 1.00 81.38 252 GLU A N 1
ATOM 1910 C CA . GLU A 1 252 ? -15.198 -3.625 16.496 1.00 81.38 252 GLU A CA 1
ATOM 1911 C C . GLU A 1 252 ? -13.975 -4.507 16.192 1.00 81.38 252 GLU A C 1
ATOM 1913 O O . GLU A 1 252 ? -13.333 -4.363 15.157 1.00 81.38 252 GLU A O 1
ATOM 1918 N N . LEU A 1 253 ? -13.686 -5.499 17.048 1.00 76.12 253 LEU A N 1
ATOM 1919 C CA . LEU A 1 253 ? -12.608 -6.464 16.798 1.00 76.12 253 LEU A CA 1
ATOM 1920 C C . LEU A 1 253 ? -12.826 -7.277 15.517 1.00 76.12 253 LEU A C 1
ATOM 1922 O O . LEU A 1 253 ? -11.869 -7.591 14.816 1.00 76.12 253 LEU A O 1
ATOM 1926 N N . PHE A 1 254 ? -14.068 -7.653 15.230 1.00 75.50 254 PHE A N 1
ATOM 1927 C CA . PHE A 1 254 ? -14.400 -8.414 14.036 1.00 75.50 254 PHE A CA 1
ATOM 1928 C C . PHE A 1 254 ? -14.247 -7.572 12.764 1.00 75.50 254 PHE A C 1
ATOM 1930 O O . PHE A 1 254 ? -13.716 -8.067 11.771 1.00 75.50 254 PHE A O 1
ATOM 1937 N N . GLU A 1 255 ? -14.640 -6.297 12.803 1.00 73.44 255 GLU A N 1
ATOM 1938 C CA . GLU A 1 255 ? -14.408 -5.357 11.702 1.00 73.44 255 GLU A CA 1
ATOM 1939 C C . GLU A 1 255 ? -12.909 -5.179 11.436 1.00 73.44 255 GLU A C 1
ATOM 1941 O O . GLU A 1 255 ? -12.486 -5.306 10.286 1.00 73.44 255 GLU A O 1
ATOM 1946 N N . VAL A 1 256 ? -12.087 -5.032 12.484 1.00 79.75 256 VAL A N 1
ATOM 1947 C CA . VAL A 1 256 ? -10.620 -5.030 12.344 1.00 79.75 256 VAL A CA 1
ATOM 1948 C C . VAL A 1 256 ? -10.142 -6.283 11.620 1.00 79.75 256 VAL A C 1
ATOM 1950 O O . VAL A 1 256 ? -9.411 -6.161 10.645 1.00 79.75 256 VAL A O 1
ATOM 1953 N N . ILE A 1 257 ? -10.568 -7.477 12.049 1.00 75.88 257 ILE A N 1
ATOM 1954 C CA . ILE A 1 257 ? -10.138 -8.744 11.435 1.00 75.88 257 ILE A CA 1
ATOM 1955 C C . ILE A 1 257 ? -10.501 -8.788 9.944 1.00 75.88 257 ILE A C 1
ATOM 1957 O O . ILE A 1 257 ? -9.639 -9.113 9.130 1.00 75.88 257 ILE A O 1
ATOM 1961 N N . LEU A 1 258 ? -11.734 -8.428 9.575 1.00 71.06 258 LEU A N 1
ATOM 1962 C CA . LEU A 1 258 ? -12.178 -8.451 8.178 1.00 71.06 258 LEU A CA 1
ATOM 1963 C C . LEU A 1 258 ? -11.432 -7.438 7.310 1.00 71.06 258 LEU A C 1
ATOM 1965 O O . LEU A 1 258 ? -10.962 -7.779 6.224 1.00 71.06 258 LEU A O 1
ATOM 1969 N N . PHE A 1 259 ? -11.301 -6.194 7.771 1.00 71.12 259 PHE A N 1
ATOM 1970 C CA . PHE A 1 259 ? -10.573 -5.176 7.020 1.00 71.12 259 PHE A CA 1
ATOM 1971 C C . PHE A 1 259 ? -9.101 -5.557 6.872 1.00 71.12 259 PHE A C 1
ATOM 1973 O O . PHE A 1 259 ? -8.546 -5.432 5.781 1.00 71.12 259 PHE A O 1
ATOM 1980 N N . TYR A 1 260 ? -8.495 -6.107 7.921 1.00 70.00 260 TYR A N 1
ATOM 1981 C CA . TYR A 1 260 ? -7.119 -6.584 7.885 1.00 70.00 260 TYR A CA 1
ATOM 1982 C C . TYR A 1 260 ? -6.936 -7.773 6.938 1.00 70.00 260 TYR A C 1
ATOM 1984 O O . TYR A 1 260 ? -5.959 -7.803 6.199 1.00 70.00 260 TYR A O 1
ATOM 1992 N N . GLU A 1 261 ? -7.888 -8.710 6.880 1.00 68.81 261 GLU A N 1
ATOM 1993 C CA . GLU A 1 261 ? -7.885 -9.818 5.915 1.00 68.81 261 GLU A CA 1
ATOM 1994 C C . GLU A 1 261 ? -7.994 -9.306 4.472 1.00 68.81 261 GLU A C 1
ATOM 1996 O O . GLU A 1 261 ? -7.235 -9.728 3.599 1.00 68.81 261 GLU A O 1
ATOM 2001 N N . THR A 1 262 ? -8.873 -8.335 4.205 1.00 66.31 262 THR A N 1
ATOM 2002 C CA . THR A 1 262 ? -8.968 -7.739 2.860 1.00 66.31 262 THR A CA 1
ATOM 2003 C C . THR A 1 262 ? -7.676 -7.033 2.455 1.00 66.31 262 THR A C 1
ATOM 2005 O O . THR A 1 262 ? -7.253 -7.103 1.299 1.00 66.31 262 THR A O 1
ATOM 2008 N N . LEU A 1 263 ? -7.015 -6.396 3.420 1.00 66.50 263 LEU A N 1
ATOM 2009 C CA . LEU A 1 263 ? -5.768 -5.679 3.220 1.00 66.50 263 LEU A CA 1
ATOM 2010 C C . LEU A 1 263 ? -4.592 -6.642 3.029 1.00 66.50 263 LEU A C 1
ATOM 2012 O O . LEU A 1 263 ? -3.740 -6.413 2.175 1.00 66.50 263 LEU A O 1
ATOM 2016 N N . TRP A 1 264 ? -4.597 -7.756 3.757 1.00 62.22 264 TRP A N 1
ATOM 2017 C CA . TRP A 1 264 ? -3.684 -8.883 3.597 1.00 62.22 264 TRP A CA 1
ATOM 2018 C C . TRP A 1 264 ? -3.772 -9.486 2.191 1.00 62.22 264 TRP A C 1
ATOM 2020 O O . TRP A 1 264 ? -2.751 -9.646 1.525 1.00 62.22 264 TRP A O 1
ATOM 2030 N N . LEU A 1 265 ? -4.990 -9.737 1.699 1.00 60.62 265 LEU A N 1
ATOM 2031 C CA . LEU A 1 265 ? -5.229 -10.257 0.349 1.00 60.62 265 LEU A CA 1
ATOM 2032 C C . LEU A 1 265 ? -4.788 -9.273 -0.749 1.00 60.62 265 LEU A C 1
ATOM 2034 O O . LEU A 1 265 ? -4.303 -9.704 -1.795 1.00 60.62 265 LEU A O 1
ATOM 2038 N N . GLN A 1 266 ? -4.915 -7.962 -0.519 1.00 56.09 266 GLN A N 1
ATOM 2039 C CA . GLN A 1 266 ? -4.480 -6.928 -1.469 1.00 56.09 266 GLN A CA 1
ATOM 2040 C C . GLN A 1 266 ? -2.967 -6.665 -1.450 1.00 56.09 266 GLN A C 1
ATOM 2042 O O . GLN A 1 266 ? -2.408 -6.311 -2.486 1.00 56.09 266 GLN A O 1
ATOM 2047 N N . ALA A 1 267 ? -2.296 -6.841 -0.307 1.00 52.25 267 ALA A N 1
ATOM 2048 C CA . ALA A 1 267 ? -0.874 -6.523 -0.138 1.00 52.25 267 ALA A CA 1
ATOM 2049 C C . ALA A 1 267 ? 0.084 -7.559 -0.770 1.00 52.25 267 ALA A C 1
ATOM 2051 O O . ALA A 1 267 ? 1.277 -7.287 -0.922 1.00 52.25 267 ALA A O 1
ATOM 2052 N N . GLY A 1 268 ? -0.416 -8.738 -1.156 1.00 51.12 268 GLY A N 1
ATOM 2053 C CA . GLY A 1 268 ? 0.370 -9.801 -1.786 1.00 51.12 268 GLY A CA 1
ATOM 2054 C C . GLY A 1 268 ? 1.461 -10.417 -0.882 1.00 51.12 268 GLY A C 1
ATOM 2055 O O . GLY A 1 268 ? 1.646 -10.012 0.267 1.00 51.12 268 GLY A O 1
ATOM 2056 N N . PRO A 1 269 ? 2.236 -11.402 -1.389 1.00 47.81 269 PRO A N 1
ATOM 2057 C CA . PRO A 1 269 ? 3.190 -12.178 -0.584 1.00 47.81 269 PRO A CA 1
ATOM 2058 C C . PRO A 1 269 ? 4.307 -11.353 0.074 1.00 47.81 269 PRO A C 1
ATOM 2060 O O . PRO A 1 269 ? 4.835 -11.762 1.106 1.00 47.81 269 PRO A O 1
ATOM 2063 N N . ALA A 1 270 ? 4.670 -10.207 -0.512 1.00 47.88 270 ALA A N 1
ATOM 2064 C CA . ALA A 1 270 ? 5.699 -9.307 0.008 1.00 47.88 270 ALA A CA 1
ATOM 2065 C C . ALA A 1 270 ? 5.175 -8.345 1.095 1.00 47.88 270 ALA A C 1
ATOM 2067 O O . ALA A 1 270 ? 5.945 -7.917 1.954 1.00 47.88 270 ALA A O 1
ATOM 2068 N N . GLY A 1 271 ? 3.871 -8.037 1.107 1.00 43.31 271 GLY A N 1
ATOM 2069 C CA . GLY A 1 271 ? 3.246 -7.110 2.056 1.00 43.31 271 GLY A CA 1
ATOM 2070 C C . GLY A 1 271 ? 2.764 -7.750 3.361 1.00 43.31 271 GLY A C 1
ATOM 2071 O O . GLY A 1 271 ? 2.558 -7.042 4.343 1.00 43.31 271 GLY A O 1
ATOM 2072 N N . HIS A 1 272 ? 2.649 -9.079 3.417 1.00 50.91 272 HIS A N 1
ATOM 2073 C CA . HIS A 1 272 ? 2.197 -9.831 4.594 1.00 50.91 272 HIS A CA 1
ATOM 2074 C C . HIS A 1 272 ? 2.933 -9.448 5.897 1.00 50.91 272 HIS A C 1
ATOM 2076 O O . HIS A 1 272 ? 2.307 -9.137 6.906 1.00 50.91 272 HIS A O 1
ATOM 2082 N N . ASN A 1 273 ? 4.266 -9.356 5.886 1.00 49.59 273 ASN A N 1
ATOM 2083 C CA . ASN A 1 273 ? 5.015 -8.978 7.094 1.00 49.59 273 ASN A CA 1
ATOM 2084 C C . ASN A 1 273 ? 4.761 -7.530 7.549 1.00 49.59 273 ASN A C 1
ATOM 2086 O O . ASN A 1 273 ? 4.928 -7.230 8.727 1.00 49.59 273 ASN A O 1
ATOM 2090 N N . ALA A 1 274 ? 4.373 -6.636 6.639 1.00 47.09 274 ALA A N 1
ATOM 2091 C CA . ALA A 1 274 ? 4.090 -5.237 6.954 1.00 47.09 274 ALA A CA 1
ATOM 2092 C C . ALA A 1 274 ? 2.666 -5.021 7.444 1.00 47.09 274 ALA A C 1
ATOM 2094 O O . ALA A 1 274 ? 2.449 -4.153 8.282 1.00 47.09 274 ALA A O 1
ATOM 2095 N N . VAL A 1 275 ? 1.728 -5.830 6.942 1.00 53.12 275 VAL A N 1
ATOM 2096 C CA . VAL A 1 275 ? 0.373 -5.890 7.477 1.00 53.12 275 VAL A CA 1
ATOM 2097 C C . VAL A 1 275 ? 0.466 -6.318 8.936 1.00 53.12 275 VAL A C 1
ATOM 2099 O O . VAL A 1 275 ? 0.166 -5.483 9.765 1.00 53.12 275 VAL A O 1
ATOM 2102 N N . LEU A 1 276 ? 1.059 -7.482 9.257 1.00 54.81 276 LEU A N 1
ATOM 2103 C CA . LEU A 1 276 ? 1.243 -7.980 10.641 1.00 54.81 276 LEU A CA 1
ATOM 2104 C C . LEU A 1 276 ? 1.988 -7.037 11.603 1.00 54.81 276 LEU A C 1
ATOM 2106 O O . LEU A 1 276 ? 1.859 -7.182 12.818 1.00 54.81 276 LEU A O 1
ATOM 2110 N N . ALA A 1 277 ? 2.826 -6.142 11.079 1.00 50.72 277 ALA A N 1
ATOM 2111 C CA . ALA A 1 277 ? 3.595 -5.197 11.884 1.00 50.72 277 ALA A CA 1
ATOM 2112 C C . ALA A 1 277 ? 2.823 -3.909 12.229 1.00 50.72 277 ALA A C 1
ATOM 2114 O O . ALA A 1 277 ? 3.261 -3.189 13.128 1.00 50.72 277 ALA A O 1
ATOM 2115 N N . GLY A 1 278 ? 1.733 -3.607 11.512 1.00 41.69 278 GLY A N 1
ATOM 2116 C CA . GLY A 1 278 ? 0.831 -2.473 11.759 1.00 41.69 278 GLY A CA 1
ATOM 2117 C C . GLY A 1 278 ? -0.428 -2.890 12.501 1.00 41.69 278 GLY A C 1
ATOM 2118 O O . GLY A 1 278 ? -0.874 -2.081 13.343 1.00 41.69 278 GLY A O 1
#

Foldseek 3Di:
DVVVVVVVVVCVVDPPPPVQALLSLLVQLLVLQVVLLVCVVVVNLVSSLVSLVCSCPSGLVVCLVVLCVQPNVLSVQLVVLSVVLSVCSVVSHDSVVNVVSSVSNNVSSVVSCVRRVPLVVLLVVLLVQLVVLCVVLVVQLVVVLCVLLVVCVVVVPPVLNVLLVLLLVVLVVVLVVVVVVVVVVCVDDDVCNVVVVVVVVVVVVVVVVVVVVVVVVCVPVPVVVVVCVVCVVPVNNSVVSSNVSNVSNNSSSVSSVVVLVVSCVVSPPVNNVSSVVD